Protein AF-A0AB34J9J2-F1 (afdb_monomer)

Sequence (334 aa):
MPPPGVQPPPRVSTPSSPRAASPRARTSCRASSSSPAASPRPRPSSPPAASPRTRPSSASRSSSPPRPSTSPLMRKVRTGNALERSPGSPVRSSESWSAGERRPASRHTSPLTPRHKKSSRQLRAELESVIHNSVKMHERALLAEAIVSGALEEVGGAAASARKAMGDNPRAFARAEYKPVIEALTNMAEQTERAELGVKTTLAEVQNVRQLMAAIIEDLREHHKARETALAMVGENAMLPPDLDLDDANTQACLSIAAEREDVTRAVCTRALKLVRSVRSDLELRRSRMHMAMRTARAKMDRQTQRPGSFGNSEKRDTNPASRKLATTPESIR

Radius of gyration: 40.66 Å; Cα contacts (8 Å, |Δi|>4): 168; chains: 1; bounding box: 102×116×132 Å

Solvent-accessible surface area (backbone atoms only — not comparable to full-atom values): 21314 Å² total; per-residue (Å²): 137,83,86,88,83,82,80,79,80,83,81,83,81,76,84,81,84,80,82,90,79,87,81,91,80,91,78,92,82,91,76,93,74,81,84,79,80,81,76,81,79,80,78,84,78,79,82,82,81,82,77,84,81,84,78,85,80,87,84,90,82,91,83,84,84,84,84,85,87,87,83,89,80,91,80,82,85,81,91,73,94,74,81,88,81,79,97,72,78,74,80,72,80,76,70,86,83,72,83,78,85,77,68,85,76,78,74,72,59,63,68,77,48,74,68,54,50,51,51,47,54,50,52,38,54,52,38,54,55,48,44,56,52,46,49,56,50,32,53,51,29,54,54,42,40,53,53,42,52,54,46,36,52,54,31,48,50,50,22,53,48,36,51,46,58,58,67,77,40,55,76,65,58,70,37,79,66,32,48,62,35,51,54,38,34,52,51,42,22,57,52,27,51,55,48,30,54,53,43,52,54,4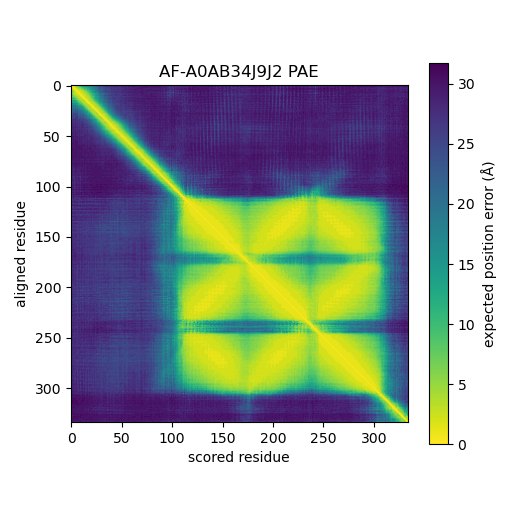5,41,52,54,34,51,49,43,32,52,53,42,52,52,50,45,51,55,46,49,51,57,34,50,55,44,50,53,52,55,53,37,56,75,71,74,43,70,57,60,82,83,67,79,82,53,66,66,60,51,51,50,52,54,52,50,45,55,54,51,51,53,52,38,53,51,49,41,53,52,44,55,50,50,49,52,52,52,51,54,51,48,52,52,44,54,51,52,37,53,52,32,46,53,51,31,50,56,50,52,52,52,61,73,62,50,71,74,80,85,68,76,64,68,87,72,75,82,58,81,78,78,78,77,83,84,87,80,88,82,84,93,131

pLDDT: mean 74.32, std 22.06, range [34.22, 98.5]

Foldseek 3Di:
DDDDDDDDDDDDDDDDDDDDDDDDDDDDDDDDDDDDDDDDDDDDDDDDDDDDDDDDDDDDDDDDDDDDDDDDDDDDDDDDDDDDDDPDDDPPPPDDPPDDDPDPPPLCLDQQDPVNLVLLVVLLVLLVVLLVLLVVLLVLLVVLLVLLVVLLCVLVVLLVVLVVVCVVCVPVCVDPLCVQLNVLSVVSNVVSVVLSVVSVVLSVVSVVLSVVSVVLSVVSVVLSVLSVVSSVCSVVVHGDDSPSDNPPPVSVVSSVVSVVSSVSSVVSSVVSVVSSVVSVVVSVVSVVSSVVSVVSSVVVVVVVVPPPPCPDPPDPPPPPPVVPPPDDDDDDDD

Mean predicted aligned error: 18.52 Å

Organism: Prymnesium parvum (NCBI:txid97485)

Structure (mmCIF, N/CA/C/O backbone):
data_AF-A0AB34J9J2-F1
#
_entry.id   AF-A0AB34J9J2-F1
#
loop_
_atom_site.group_PDB
_atom_site.id
_atom_site.type_symbol
_atom_site.label_atom_id
_atom_site.label_alt_id
_atom_site.label_comp_id
_atom_site.label_asym_id
_atom_site.label_entity_id
_atom_site.label_seq_id
_atom_site.pdbx_PDB_ins_code
_atom_site.Cartn_x
_atom_site.Cartn_y
_atom_site.Cartn_z
_atom_site.occupancy
_atom_site.B_iso_or_equiv
_atom_site.auth_seq_id
_atom_site.auth_comp_id
_atom_site.auth_asym_id
_atom_site.auth_atom_id
_atom_site.pdbx_PDB_model_num
ATOM 1 N N . MET A 1 1 ? 20.524 59.710 8.918 1.00 44.12 1 MET A N 1
ATOM 2 C CA . MET A 1 1 ? 20.463 58.639 7.902 1.00 44.12 1 MET A CA 1
ATOM 3 C C . MET A 1 1 ? 20.529 57.296 8.619 1.00 44.12 1 MET A C 1
ATOM 5 O O . MET A 1 1 ? 21.552 57.040 9.241 1.00 44.12 1 MET A O 1
ATOM 9 N N . PRO A 1 2 ? 19.447 56.502 8.647 1.00 50.88 2 PRO A N 1
ATOM 10 C CA . PRO A 1 2 ? 19.458 55.156 9.221 1.00 50.88 2 PRO A CA 1
ATOM 11 C C . PRO A 1 2 ? 20.016 54.115 8.223 1.00 50.88 2 PRO A C 1
ATOM 13 O O . PRO A 1 2 ? 19.943 54.347 7.013 1.00 50.88 2 PRO A O 1
ATOM 16 N N . PRO A 1 3 ? 20.580 52.989 8.702 1.00 58.28 3 PRO A N 1
ATOM 17 C CA . PRO A 1 3 ? 21.182 51.968 7.846 1.00 58.28 3 PRO A CA 1
ATOM 18 C C . PRO A 1 3 ? 20.126 51.185 7.038 1.00 58.28 3 PRO A C 1
ATOM 20 O O . PRO A 1 3 ? 19.049 50.886 7.562 1.00 58.28 3 PRO A O 1
ATOM 23 N N . PRO A 1 4 ? 20.417 50.824 5.774 1.00 57.22 4 PRO A N 1
ATOM 24 C CA . PRO A 1 4 ? 19.535 50.008 4.948 1.00 57.22 4 PRO A CA 1
ATOM 25 C C . PRO A 1 4 ? 19.663 48.523 5.322 1.00 57.22 4 PRO A C 1
ATOM 27 O O . PRO A 1 4 ? 20.777 48.022 5.454 1.00 57.22 4 PRO A O 1
ATOM 30 N N . GLY A 1 5 ? 18.541 47.799 5.438 1.00 66.38 5 GLY A N 1
ATOM 31 C CA . GLY A 1 5 ? 18.583 46.329 5.368 1.00 66.38 5 GLY A CA 1
ATOM 32 C C . GLY A 1 5 ? 17.742 45.508 6.346 1.00 66.38 5 GLY A C 1
ATOM 33 O O . GLY A 1 5 ? 18.035 44.329 6.505 1.00 66.38 5 GLY A O 1
ATOM 34 N N . VAL A 1 6 ? 16.695 46.050 6.977 1.00 63.94 6 VAL A N 1
ATOM 35 C CA . VAL A 1 6 ? 15.736 45.210 7.723 1.00 63.94 6 VAL A CA 1
ATOM 36 C C . VAL A 1 6 ? 14.463 45.049 6.896 1.00 63.94 6 VAL A C 1
ATOM 38 O O . VAL A 1 6 ? 13.631 45.952 6.828 1.00 63.94 6 VAL A O 1
ATOM 41 N N . GLN A 1 7 ? 14.329 43.901 6.228 1.00 68.44 7 GLN A N 1
ATOM 42 C CA . GLN A 1 7 ? 13.073 43.489 5.598 1.00 68.44 7 GLN A CA 1
ATOM 43 C C . GLN A 1 7 ? 12.025 43.207 6.691 1.00 68.44 7 GLN A C 1
ATOM 45 O O . GLN A 1 7 ? 12.310 42.439 7.612 1.00 68.44 7 GLN A O 1
ATOM 50 N N . PRO A 1 8 ? 10.816 43.793 6.621 1.00 70.75 8 PRO A N 1
ATOM 51 C CA . PRO A 1 8 ? 9.738 43.434 7.533 1.00 70.75 8 PRO A CA 1
ATOM 52 C C . PRO A 1 8 ? 9.211 42.019 7.223 1.00 70.75 8 PRO A C 1
ATOM 54 O O . PRO A 1 8 ? 9.193 41.616 6.057 1.00 70.75 8 PRO A O 1
ATOM 57 N N . PRO A 1 9 ? 8.753 41.261 8.237 1.00 71.25 9 PRO A N 1
ATOM 58 C CA . PRO A 1 9 ? 8.209 39.924 8.027 1.00 71.25 9 PRO A CA 1
ATOM 59 C C . PRO A 1 9 ? 6.913 39.963 7.194 1.00 71.25 9 PRO A C 1
ATOM 61 O O . PRO A 1 9 ? 6.149 40.934 7.276 1.00 71.25 9 PRO A O 1
ATOM 64 N N . PRO A 1 10 ? 6.631 38.908 6.406 1.00 64.00 10 PRO A N 1
ATOM 65 C CA . PRO A 1 10 ? 5.427 38.833 5.590 1.00 64.00 10 PRO A CA 1
ATOM 66 C C . PRO A 1 10 ? 4.171 38.834 6.470 1.00 64.00 10 PRO A C 1
ATOM 68 O O . PRO A 1 10 ? 4.065 38.104 7.457 1.00 64.00 10 PRO A O 1
ATOM 71 N N . ARG A 1 11 ? 3.201 39.673 6.094 1.00 63.09 11 ARG A N 1
ATOM 72 C CA . ARG A 1 11 ? 1.887 39.752 6.737 1.00 63.09 11 ARG A CA 1
ATOM 73 C C . ARG A 1 11 ? 1.144 38.432 6.531 1.00 63.09 11 ARG A C 1
ATOM 75 O O . ARG A 1 11 ? 0.857 38.048 5.402 1.00 63.09 11 ARG A O 1
ATOM 82 N N . VAL A 1 12 ? 0.809 37.768 7.633 1.00 57.62 12 VAL A N 1
ATOM 83 C CA . VAL A 1 12 ? -0.078 36.602 7.656 1.00 57.62 12 VAL A CA 1
ATOM 84 C C . VAL A 1 12 ? -1.490 37.071 7.300 1.00 57.62 12 VAL A C 1
ATOM 86 O O . VAL A 1 12 ? -2.133 37.776 8.076 1.00 57.62 12 VAL A O 1
ATOM 89 N N . SER A 1 13 ? -1.967 36.707 6.112 1.00 54.22 13 SER A N 1
ATOM 90 C CA . SER A 1 13 ? -3.367 36.872 5.725 1.00 54.22 13 SER A CA 1
ATOM 91 C C . SER A 1 13 ? -4.210 35.836 6.467 1.00 54.22 13 SER A C 1
ATOM 93 O O . SER A 1 13 ? -4.091 34.636 6.231 1.00 54.22 13 SER A O 1
ATOM 95 N N . THR A 1 14 ? -5.055 36.291 7.388 1.00 57.53 14 THR A N 1
ATOM 96 C CA . THR A 1 14 ? -6.090 35.460 8.004 1.00 57.53 14 THR A CA 1
ATOM 97 C C . THR A 1 14 ? -7.176 35.130 6.970 1.00 57.53 14 THR A C 1
ATOM 99 O O . THR A 1 14 ? -7.596 36.018 6.223 1.00 57.53 14 THR A O 1
ATOM 102 N N . PRO A 1 15 ? -7.663 33.878 6.892 1.00 60.41 15 PRO A N 1
ATOM 103 C CA . PRO A 1 15 ? -8.760 33.538 5.999 1.00 60.41 15 PRO A CA 1
ATOM 104 C C . PRO A 1 15 ? -10.073 34.135 6.514 1.00 60.41 15 PRO A C 1
ATOM 106 O O . PRO A 1 15 ? -10.541 33.840 7.616 1.00 60.41 15 PRO A O 1
ATOM 109 N N . SER A 1 16 ? -10.675 34.981 5.682 1.00 50.41 16 SER A N 1
ATOM 110 C CA . SER A 1 16 ? -12.028 35.496 5.851 1.00 50.41 16 SER A CA 1
ATOM 111 C C . SER A 1 16 ? -13.038 34.350 5.770 1.00 50.41 16 SER A C 1
ATOM 113 O O . SER A 1 16 ? -13.177 33.699 4.738 1.00 50.41 16 SER A O 1
ATOM 115 N N . SER A 1 17 ? -13.770 34.117 6.858 1.00 48.81 17 SER A N 1
ATOM 116 C CA . SER A 1 17 ? -15.016 33.347 6.825 1.00 48.81 17 SER A CA 1
ATOM 117 C C . SER A 1 17 ? -16.106 34.156 6.125 1.00 48.81 17 SER A C 1
ATOM 119 O O . SER A 1 17 ? -16.279 35.336 6.442 1.00 48.81 17 SER A O 1
ATOM 121 N N . PRO A 1 18 ? -16.927 33.512 5.281 1.00 56.19 18 PRO A N 1
ATOM 122 C CA . PRO A 1 18 ? -18.338 33.846 5.328 1.00 56.19 18 PRO A CA 1
ATOM 123 C C . PRO A 1 18 ? -19.258 32.614 5.315 1.00 56.19 18 PRO A C 1
ATOM 125 O O . PRO A 1 18 ? -19.312 31.837 4.371 1.00 56.19 18 PRO A O 1
ATOM 128 N N . ARG A 1 19 ? -20.086 32.592 6.364 1.00 44.41 19 ARG A N 1
ATOM 129 C CA . ARG A 1 19 ? -21.551 32.680 6.273 1.00 44.41 19 ARG A CA 1
ATOM 130 C C . ARG A 1 19 ? -22.316 31.390 5.961 1.00 44.41 19 ARG A C 1
ATOM 132 O O . ARG A 1 19 ? -22.503 30.969 4.827 1.00 44.41 19 ARG A O 1
ATOM 139 N N . ALA A 1 20 ? -22.879 30.869 7.047 1.00 47.53 20 ALA A N 1
ATOM 140 C CA . ALA A 1 20 ? -23.994 29.946 7.076 1.00 47.53 20 ALA A CA 1
ATOM 141 C C . ALA A 1 20 ? -25.186 30.453 6.245 1.00 47.53 20 ALA A C 1
ATOM 143 O O . ALA A 1 20 ? -25.643 31.584 6.417 1.00 47.53 20 ALA A O 1
ATOM 144 N N . ALA A 1 21 ? -25.738 29.563 5.425 1.00 47.09 21 ALA A N 1
ATOM 145 C CA . ALA A 1 21 ? -27.091 29.665 4.907 1.00 47.09 21 ALA A CA 1
ATOM 146 C C . ALA A 1 21 ? -27.772 28.303 5.085 1.00 47.09 21 ALA A C 1
ATOM 148 O O . ALA A 1 21 ? -27.521 27.356 4.348 1.00 47.09 21 ALA A O 1
ATOM 149 N N . SER A 1 22 ? -28.624 28.207 6.105 1.00 47.19 22 SER A N 1
ATOM 150 C CA . SER A 1 22 ? -29.750 27.273 6.084 1.00 47.19 22 SER A CA 1
ATOM 151 C C . SER A 1 22 ? -30.885 27.919 5.296 1.00 47.19 22 SER A C 1
ATOM 153 O O . SER A 1 22 ? -31.146 29.109 5.480 1.00 47.19 22 SER A O 1
ATOM 155 N N . PRO A 1 23 ? -31.641 27.123 4.532 1.00 58.97 23 PRO A N 1
ATOM 156 C CA . PRO A 1 23 ? -33.079 27.198 4.724 1.00 58.97 23 PRO A CA 1
ATOM 157 C C . PRO A 1 23 ? -33.737 25.825 4.853 1.00 58.97 23 PRO A C 1
ATOM 159 O O . PRO A 1 23 ? -33.465 24.868 4.132 1.00 58.97 23 PRO A O 1
ATOM 162 N N . ARG A 1 24 ? -34.672 25.793 5.801 1.00 46.22 24 ARG A N 1
ATOM 163 C CA . ARG A 1 24 ? -35.748 24.816 5.928 1.00 46.22 24 ARG A CA 1
ATOM 164 C C . ARG A 1 24 ? -36.547 24.729 4.624 1.00 46.22 24 ARG A C 1
ATOM 166 O O . ARG A 1 24 ? -36.992 25.755 4.123 1.00 46.22 24 ARG A O 1
ATOM 173 N N . ALA A 1 25 ? -36.891 23.513 4.216 1.00 47.84 25 ALA A N 1
ATOM 174 C CA . ALA A 1 25 ? -38.117 23.247 3.473 1.00 47.84 25 ALA A CA 1
ATOM 175 C C . ALA A 1 25 ? -38.772 21.973 4.029 1.00 47.84 25 ALA A C 1
ATOM 177 O O . ALA A 1 25 ? -38.210 20.881 3.987 1.00 47.84 25 ALA A O 1
ATOM 178 N N . ARG A 1 26 ? -39.954 22.158 4.625 1.00 48.25 26 ARG A N 1
ATOM 179 C CA . ARG A 1 26 ? -40.930 21.116 4.964 1.00 48.25 26 ARG A CA 1
ATOM 180 C C . ARG A 1 26 ? -41.791 20.867 3.727 1.00 48.25 26 ARG A C 1
ATOM 182 O O . ARG A 1 26 ? -42.346 21.837 3.238 1.00 48.25 26 ARG A O 1
ATOM 189 N N . THR A 1 27 ? -41.993 19.603 3.362 1.00 48.44 27 THR A N 1
ATOM 190 C CA . THR A 1 27 ? -43.191 19.026 2.699 1.00 48.44 27 THR A CA 1
ATOM 191 C C . THR A 1 27 ? -42.927 17.515 2.622 1.00 48.44 27 THR A C 1
ATOM 193 O O . THR A 1 27 ? -41.994 17.101 1.951 1.00 48.44 27 THR A O 1
ATOM 196 N N . SER A 1 28 ? -43.483 16.651 3.477 1.00 44.00 28 SER A N 1
ATOM 197 C CA . SER A 1 28 ? -44.864 16.138 3.471 1.00 44.00 28 SER A CA 1
ATOM 198 C C . SER A 1 28 ? -45.350 15.693 2.091 1.00 44.00 28 SER A C 1
ATOM 200 O O . SER A 1 28 ? -46.122 16.416 1.474 1.00 44.00 28 SER A O 1
ATOM 202 N N . CYS A 1 29 ? -44.987 14.474 1.678 1.00 43.12 29 CYS A N 1
ATOM 203 C CA . CYS A 1 29 ? -45.781 13.670 0.747 1.00 43.12 29 CYS A CA 1
ATOM 204 C C . CYS A 1 29 ? -45.795 12.212 1.220 1.00 43.12 29 CYS A C 1
ATOM 206 O O . CYS A 1 29 ? -44.765 11.562 1.376 1.00 43.12 29 CYS A O 1
ATOM 208 N N . ARG A 1 30 ? -47.011 11.749 1.480 1.00 44.22 30 ARG A N 1
ATOM 209 C CA . ARG A 1 30 ? -47.448 10.421 1.892 1.00 44.22 30 ARG A CA 1
ATOM 210 C C . ARG A 1 30 ? -47.668 9.570 0.636 1.00 44.22 30 ARG A C 1
ATOM 212 O O . ARG A 1 30 ? -48.450 9.973 -0.214 1.00 44.22 30 ARG A O 1
ATOM 219 N N . ALA A 1 31 ? -47.032 8.406 0.557 1.00 42.84 31 ALA A N 1
ATOM 220 C CA . ALA A 1 31 ? -47.424 7.256 -0.268 1.00 42.84 31 ALA A CA 1
ATOM 221 C C . ALA A 1 31 ? -46.746 6.034 0.384 1.00 42.84 31 ALA A C 1
ATOM 223 O O . ALA A 1 31 ? -45.530 6.017 0.509 1.00 42.84 31 ALA A O 1
ATOM 224 N N . SER A 1 32 ? -47.429 5.113 1.067 1.00 47.78 32 SER A N 1
ATOM 225 C CA . SER A 1 32 ? -48.376 4.122 0.538 1.00 47.78 32 SER A CA 1
ATOM 226 C C . SER A 1 32 ? -47.826 3.395 -0.691 1.00 47.78 32 SER A C 1
ATOM 228 O O . SER A 1 32 ? -48.280 3.629 -1.803 1.00 47.78 32 SER A O 1
ATOM 230 N N . SER A 1 33 ? -46.879 2.482 -0.476 1.00 43.72 33 SER A N 1
ATOM 231 C CA . SER A 1 33 ? -46.607 1.383 -1.405 1.00 43.72 33 SER A CA 1
ATOM 232 C C . SER A 1 33 ? -46.376 0.081 -0.634 1.00 43.72 33 SER A C 1
ATOM 234 O O . SER A 1 33 ? -45.363 -0.155 0.018 1.00 43.72 33 SER A O 1
ATOM 236 N N . SER A 1 34 ? -47.444 -0.712 -0.658 1.00 44.03 34 SER A N 1
ATOM 237 C CA . SER A 1 34 ? -47.503 -2.173 -0.681 1.00 44.03 34 SER A CA 1
ATOM 238 C C . SER A 1 34 ? -46.177 -2.939 -0.615 1.00 44.03 34 SER A C 1
ATOM 240 O O . SER A 1 34 ? -45.355 -2.894 -1.531 1.00 44.03 34 SER A O 1
ATOM 242 N N . SER A 1 35 ? -46.071 -3.759 0.427 1.00 46.50 35 SER A N 1
ATOM 243 C CA . SER A 1 35 ? -45.199 -4.925 0.521 1.00 46.50 35 SER A CA 1
ATOM 244 C C . SER A 1 35 ? -45.380 -5.873 -0.675 1.00 46.50 35 SER A C 1
ATOM 246 O O . SER A 1 35 ? -46.503 -6.322 -0.909 1.00 46.50 35 SER A O 1
ATOM 248 N N . PRO A 1 36 ? -44.312 -6.277 -1.379 1.00 55.59 36 PRO A N 1
ATOM 249 C CA . PRO A 1 36 ? -44.320 -7.533 -2.104 1.00 55.59 36 PRO A CA 1
ATOM 250 C C . PRO A 1 36 ? -43.957 -8.670 -1.143 1.00 55.59 36 PRO A C 1
ATOM 252 O O . PRO A 1 36 ? -42.969 -8.618 -0.407 1.00 55.59 36 PRO A O 1
ATOM 255 N N . ALA A 1 37 ? -44.823 -9.679 -1.135 1.00 48.25 37 ALA A N 1
ATOM 256 C CA . ALA A 1 37 ? -44.681 -10.915 -0.392 1.00 48.25 37 ALA A CA 1
ATOM 257 C C . ALA A 1 37 ? -43.316 -11.572 -0.644 1.00 48.25 37 ALA A C 1
ATOM 259 O O . ALA A 1 37 ? -42.838 -11.670 -1.774 1.00 48.25 37 ALA A O 1
ATOM 260 N N . ALA A 1 38 ? -42.706 -12.034 0.444 1.00 45.03 38 ALA A N 1
ATOM 261 C CA . ALA A 1 38 ? -41.499 -12.834 0.429 1.00 45.03 38 ALA A CA 1
ATOM 262 C C . ALA A 1 38 ? -41.744 -14.147 -0.329 1.00 45.03 38 ALA A C 1
ATOM 264 O O . ALA A 1 38 ? -42.478 -15.018 0.138 1.00 45.03 38 ALA A O 1
ATOM 265 N N . SER A 1 39 ? -41.094 -14.305 -1.480 1.00 53.19 39 SER A N 1
ATOM 266 C CA . SER A 1 39 ? -40.953 -15.605 -2.133 1.00 53.19 39 SER A CA 1
ATOM 267 C C . SER A 1 39 ? -40.150 -16.550 -1.224 1.00 53.19 39 SER A C 1
ATOM 269 O O . SER A 1 39 ? -39.082 -16.163 -0.734 1.00 53.19 39 SER A O 1
ATOM 271 N N . PRO A 1 40 ? -40.614 -17.786 -0.976 1.00 66.00 40 PRO A N 1
ATOM 272 C CA . PRO A 1 40 ? -39.879 -18.743 -0.163 1.00 66.00 40 PRO A CA 1
ATOM 273 C C . PRO A 1 40 ? -38.586 -19.174 -0.871 1.00 66.00 40 PRO A C 1
ATOM 275 O O . PRO A 1 40 ? -38.586 -19.564 -2.037 1.00 66.00 40 PRO A O 1
ATOM 278 N N . ARG A 1 41 ? -37.469 -19.111 -0.137 1.00 58.34 41 ARG A N 1
ATOM 279 C CA . ARG A 1 41 ? -36.166 -19.657 -0.544 1.00 58.34 41 ARG A CA 1
ATOM 280 C C . ARG A 1 41 ? -36.299 -21.149 -0.902 1.00 58.34 41 ARG A C 1
ATOM 282 O O . ARG A 1 41 ? -36.820 -21.902 -0.077 1.00 58.34 41 ARG A O 1
ATOM 289 N N . PRO A 1 42 ? -35.755 -21.615 -2.040 1.00 63.81 42 PRO A N 1
ATOM 290 C CA . PRO A 1 42 ? -35.595 -23.042 -2.279 1.00 63.81 42 PRO A CA 1
ATOM 291 C C . PRO A 1 42 ? -34.579 -23.624 -1.284 1.00 63.81 42 PRO A C 1
ATOM 293 O O . PRO A 1 42 ? -33.507 -23.058 -1.049 1.00 63.81 42 PRO A O 1
ATOM 296 N N . ARG A 1 43 ? -34.943 -24.752 -0.665 1.00 62.91 43 ARG A N 1
ATOM 297 C CA . ARG A 1 43 ? -34.048 -25.555 0.177 1.00 62.91 43 ARG A CA 1
ATOM 298 C C . ARG A 1 43 ? -32.857 -26.036 -0.665 1.00 62.91 43 ARG A C 1
ATOM 300 O O . ARG A 1 43 ? -33.090 -26.563 -1.750 1.00 62.91 43 ARG A O 1
ATOM 307 N N . PRO A 1 44 ? -31.608 -25.934 -0.181 1.00 60.22 44 PRO A N 1
ATOM 308 C CA . PRO A 1 44 ? -30.503 -26.645 -0.803 1.00 60.22 44 PRO A CA 1
ATOM 309 C C . PRO A 1 44 ? -30.701 -28.150 -0.587 1.00 60.22 44 PRO A C 1
ATOM 311 O O . PRO A 1 44 ? -30.795 -28.631 0.542 1.00 60.22 44 PRO A O 1
ATOM 314 N N . SER A 1 45 ? -30.806 -28.872 -1.696 1.00 63.09 45 SER A N 1
ATOM 315 C CA . SER A 1 45 ? -30.722 -30.325 -1.776 1.00 63.09 45 SER A CA 1
ATOM 316 C C . SER A 1 45 ? -29.391 -30.813 -1.202 1.00 63.09 45 SER A C 1
ATOM 318 O O . SER A 1 45 ? -28.328 -30.282 -1.522 1.00 63.09 45 SER A O 1
ATOM 320 N N . SER A 1 46 ? -29.477 -31.826 -0.345 1.00 62.16 46 SER A N 1
ATOM 321 C CA . SER A 1 46 ? -28.366 -32.553 0.263 1.00 62.16 46 SER A CA 1
ATOM 322 C C . SER A 1 46 ? -27.334 -33.012 -0.782 1.00 62.16 46 SER A C 1
ATOM 324 O O . SER A 1 46 ? -27.732 -33.423 -1.874 1.00 62.16 46 SER A O 1
ATOM 326 N N . PRO A 1 47 ? -26.023 -33.003 -0.473 1.00 65.25 47 PRO A N 1
ATOM 327 C CA . PRO A 1 47 ? -25.021 -33.568 -1.370 1.00 65.25 47 PRO A CA 1
ATOM 328 C C . PRO A 1 47 ? -25.168 -35.101 -1.457 1.00 65.25 47 PRO A C 1
ATOM 330 O O . PRO A 1 47 ? -25.482 -35.738 -0.446 1.00 65.25 47 PRO A O 1
ATOM 333 N N . PRO A 1 48 ? -24.937 -35.714 -2.633 1.00 60.53 48 PRO A N 1
ATOM 334 C CA . PRO A 1 48 ? -24.966 -37.162 -2.779 1.00 60.53 48 PRO A CA 1
ATOM 335 C C . PRO A 1 48 ? -23.793 -37.823 -2.045 1.00 60.53 48 PRO A C 1
ATOM 337 O O . PRO A 1 48 ? -22.676 -37.304 -1.993 1.00 60.53 48 PRO A O 1
ATOM 340 N N . ALA A 1 49 ? -24.088 -38.993 -1.481 1.00 50.50 49 ALA A N 1
ATOM 341 C CA . ALA A 1 49 ? -23.169 -39.855 -0.759 1.00 50.50 49 ALA A CA 1
ATOM 342 C C . ALA A 1 49 ? -21.928 -40.206 -1.598 1.00 50.50 49 ALA A C 1
ATOM 344 O O . ALA A 1 49 ? -22.027 -40.659 -2.740 1.00 50.50 49 ALA A O 1
ATOM 345 N N . ALA A 1 50 ? -20.752 -40.028 -0.998 1.00 48.22 50 ALA A N 1
ATOM 346 C CA . ALA A 1 50 ? -19.494 -40.509 -1.540 1.00 48.22 50 ALA A CA 1
ATOM 347 C C . ALA A 1 50 ? -19.534 -42.041 -1.653 1.00 48.22 50 ALA A C 1
ATOM 349 O O . ALA A 1 50 ? -19.696 -42.747 -0.658 1.00 48.22 50 ALA A O 1
ATOM 350 N N . SER A 1 51 ? -19.381 -42.549 -2.875 1.00 53.81 51 SER A N 1
ATOM 351 C CA . SER A 1 51 ? -19.187 -43.976 -3.124 1.00 53.81 51 SER A CA 1
ATOM 352 C C . SER A 1 51 ? -17.794 -44.423 -2.650 1.00 53.81 51 SER A C 1
ATOM 354 O O . SER A 1 51 ? -16.823 -43.674 -2.808 1.00 53.81 51 SER A O 1
ATOM 356 N N . PRO A 1 52 ? -17.664 -45.634 -2.080 1.00 52.81 52 PRO A N 1
ATOM 357 C CA . PRO A 1 52 ? -16.415 -46.133 -1.524 1.00 52.81 52 PRO A CA 1
ATOM 358 C C . PRO A 1 52 ? -15.452 -46.527 -2.645 1.00 52.81 52 PRO A C 1
ATOM 360 O O . PRO A 1 52 ? -15.745 -47.376 -3.485 1.00 52.81 52 PRO A O 1
ATOM 363 N N . ARG A 1 53 ? -14.271 -45.909 -2.650 1.00 48.03 53 ARG A N 1
ATOM 364 C CA . ARG A 1 53 ? -13.199 -46.240 -3.586 1.00 48.03 53 ARG A CA 1
ATOM 365 C C . ARG A 1 53 ? -12.550 -47.554 -3.150 1.00 48.03 53 ARG A C 1
ATOM 367 O O . ARG A 1 53 ? -11.885 -47.626 -2.119 1.00 48.03 53 ARG A O 1
ATOM 374 N N . THR A 1 54 ? -12.769 -48.586 -3.953 1.00 46.62 54 THR A N 1
ATOM 375 C CA . THR A 1 54 ? -12.130 -49.899 -3.873 1.00 46.62 54 THR A CA 1
ATOM 376 C C . THR A 1 54 ? -10.609 -49.779 -3.910 1.00 46.62 54 THR A C 1
ATOM 378 O O . THR A 1 54 ? -10.025 -49.147 -4.791 1.00 46.62 54 THR A O 1
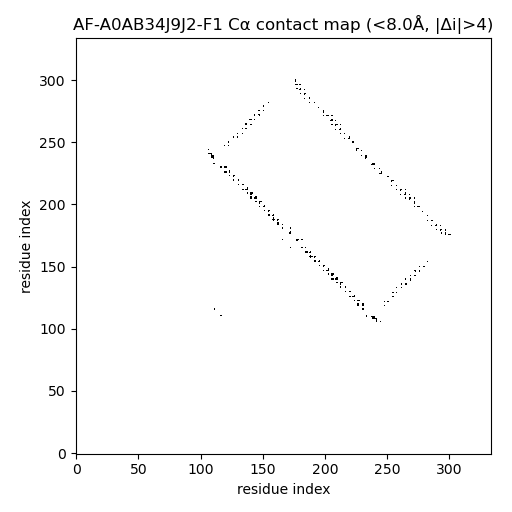ATOM 381 N N . ARG A 1 55 ? -9.981 -50.415 -2.927 1.00 48.81 55 ARG A N 1
ATOM 382 C CA . ARG A 1 55 ? -8.541 -50.583 -2.745 1.00 48.81 55 ARG A CA 1
ATOM 383 C C . ARG A 1 55 ? -8.110 -51.876 -3.450 1.00 48.81 55 ARG A C 1
ATOM 385 O O . ARG A 1 55 ? -8.691 -52.909 -3.129 1.00 48.81 55 ARG A O 1
ATOM 392 N N . PRO A 1 56 ? -7.099 -51.880 -4.333 1.00 54.81 56 PRO A N 1
ATOM 393 C CA . PRO A 1 56 ? -6.402 -53.108 -4.669 1.00 54.81 56 PRO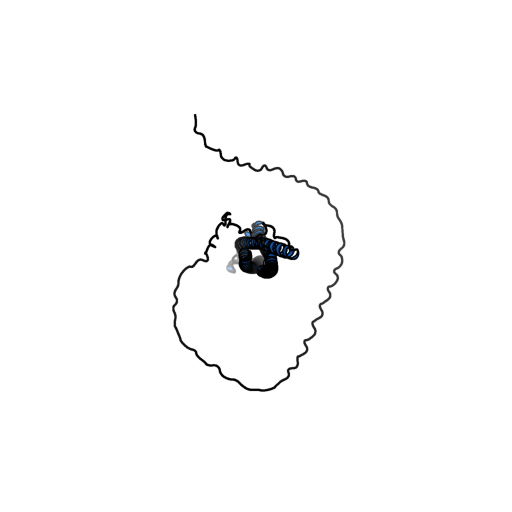 A CA 1
ATOM 394 C C . PRO A 1 56 ? -5.179 -53.280 -3.763 1.00 54.81 56 PRO A C 1
ATOM 396 O O . PRO A 1 56 ? -4.371 -52.369 -3.564 1.00 54.81 56 PRO A O 1
ATOM 399 N N . SER A 1 57 ? -5.098 -54.472 -3.185 1.00 39.78 57 SER A N 1
ATOM 400 C CA . SER A 1 57 ? -3.982 -54.974 -2.398 1.00 39.78 57 SER A CA 1
ATOM 401 C C . SER A 1 57 ? -2.876 -55.535 -3.297 1.00 39.78 57 SER A C 1
ATOM 403 O O . SER A 1 57 ? -3.143 -56.080 -4.362 1.00 39.78 57 SER A O 1
ATOM 405 N N . SER A 1 58 ? -1.657 -55.454 -2.756 1.00 42.31 58 SER A N 1
ATOM 406 C CA . SER A 1 58 ? -0.481 -56.310 -2.976 1.00 42.31 58 SER A CA 1
ATOM 407 C C . SER A 1 58 ? 0.173 -56.377 -4.361 1.00 42.31 58 SER A C 1
ATOM 409 O O . SER A 1 58 ? -0.268 -57.111 -5.236 1.00 42.31 58 SER A O 1
ATOM 411 N N . ALA A 1 59 ? 1.376 -55.800 -4.443 1.00 40.22 59 ALA A N 1
ATOM 412 C CA . ALA A 1 59 ? 2.534 -56.513 -4.976 1.00 40.22 59 ALA A CA 1
ATOM 413 C C . ALA A 1 59 ? 3.821 -56.041 -4.273 1.00 40.22 59 ALA A C 1
ATOM 415 O O . ALA A 1 59 ? 4.158 -54.862 -4.224 1.00 40.22 59 ALA A O 1
ATOM 416 N N . SER A 1 60 ? 4.486 -57.021 -3.682 1.00 40.91 60 SER A N 1
ATOM 417 C CA . SER A 1 60 ? 5.767 -57.052 -2.983 1.00 40.91 60 SER A CA 1
ATOM 418 C C . SER A 1 60 ? 6.986 -56.745 -3.862 1.00 40.91 60 SER A C 1
ATOM 420 O O . SER A 1 60 ? 7.045 -57.245 -4.983 1.00 40.91 60 SER A O 1
ATOM 422 N N . ARG A 1 61 ? 7.981 -56.037 -3.297 1.00 43.41 61 ARG A N 1
ATOM 423 C CA . ARG A 1 61 ? 9.455 -56.140 -3.508 1.00 43.41 61 ARG A CA 1
ATOM 424 C C . ARG A 1 61 ? 10.118 -54.990 -2.724 1.00 43.41 61 ARG A C 1
ATOM 426 O O . ARG A 1 61 ? 9.859 -53.832 -3.008 1.00 43.41 61 ARG A O 1
ATOM 433 N N . SER A 1 62 ? 10.696 -55.217 -1.543 1.00 42.88 62 SER A N 1
ATOM 434 C CA . SER A 1 62 ? 12.049 -55.741 -1.271 1.00 42.88 62 SER A CA 1
ATOM 435 C C . SER A 1 62 ? 13.182 -54.915 -1.903 1.00 42.88 62 SER A C 1
ATOM 437 O O . SER A 1 62 ? 13.542 -55.181 -3.044 1.00 42.88 62 SER A O 1
ATOM 439 N N . SER A 1 63 ? 13.753 -53.970 -1.142 1.00 40.78 63 SER A N 1
ATOM 440 C CA . SER A 1 63 ? 15.209 -53.743 -0.999 1.00 40.78 63 SER A CA 1
ATOM 441 C C . SER A 1 63 ? 15.488 -52.392 -0.320 1.00 40.78 63 SER A C 1
ATOM 443 O O . SER A 1 63 ? 15.390 -51.340 -0.949 1.00 40.78 63 SER A O 1
ATOM 445 N N . SER A 1 64 ? 15.860 -52.431 0.959 1.00 46.62 64 SER A N 1
ATOM 446 C CA . SER A 1 64 ? 16.501 -51.317 1.672 1.00 46.62 64 SER A CA 1
ATOM 447 C C . SER A 1 64 ? 18.020 -51.384 1.488 1.00 46.62 64 SER A C 1
ATOM 449 O O . SER A 1 64 ? 18.569 -52.487 1.460 1.00 46.62 64 SER A O 1
ATOM 451 N N . PRO A 1 65 ? 18.711 -50.234 1.494 1.00 59.06 65 PRO A N 1
ATOM 452 C CA . PRO A 1 65 ? 19.979 -50.125 2.218 1.00 59.06 65 PRO A CA 1
ATOM 453 C C . PRO A 1 65 ? 20.013 -48.896 3.163 1.00 59.06 65 PRO A C 1
ATOM 455 O O . PRO A 1 65 ? 19.087 -48.081 3.156 1.00 59.06 65 PRO A O 1
ATOM 458 N N . PRO A 1 66 ? 21.007 -48.810 4.069 1.00 59.38 66 PRO A N 1
ATOM 459 C CA . PRO A 1 66 ? 20.791 -48.373 5.448 1.00 59.38 66 PRO A CA 1
ATOM 460 C C . PRO A 1 66 ? 21.121 -46.900 5.731 1.00 59.38 66 PRO A C 1
ATOM 462 O O . PRO A 1 66 ? 21.910 -46.255 5.046 1.00 59.38 66 PRO A O 1
ATOM 465 N N . ARG A 1 67 ? 20.543 -46.397 6.830 1.00 50.94 67 ARG A N 1
ATOM 466 C CA . ARG A 1 67 ? 20.931 -45.151 7.509 1.00 50.94 67 ARG A CA 1
ATOM 467 C C . ARG A 1 67 ? 22.243 -45.344 8.280 1.00 50.94 67 ARG A C 1
ATOM 469 O O . ARG A 1 67 ? 22.341 -46.336 9.002 1.00 50.94 67 ARG A O 1
ATOM 476 N N . PRO A 1 68 ? 23.152 -44.359 8.296 1.00 53.84 68 PRO A N 1
ATOM 477 C CA . PRO A 1 68 ? 24.099 -44.216 9.385 1.00 53.84 68 PRO A CA 1
ATOM 478 C C . PRO A 1 68 ? 23.535 -43.306 10.483 1.00 53.84 68 PRO A C 1
ATOM 480 O O . PRO A 1 68 ? 23.087 -42.180 10.258 1.00 53.84 68 PRO A O 1
ATOM 483 N N . SER A 1 69 ? 23.547 -43.859 11.690 1.00 43.00 69 SER A N 1
ATOM 484 C CA . SER A 1 69 ? 23.343 -43.215 12.977 1.00 43.00 69 SER A CA 1
ATOM 485 C C . SER A 1 69 ? 24.574 -42.410 13.388 1.00 43.00 69 SER A C 1
ATOM 487 O O . SER A 1 69 ? 25.651 -42.990 13.464 1.00 43.00 69 SER A O 1
ATOM 489 N N . THR A 1 70 ? 24.404 -41.152 13.790 1.00 39.16 70 THR A N 1
ATOM 490 C CA . THR A 1 70 ? 25.297 -40.501 14.766 1.00 39.16 70 THR A CA 1
ATOM 491 C C . THR A 1 70 ? 24.573 -39.345 15.459 1.00 39.16 70 THR A C 1
ATOM 493 O O . THR A 1 70 ? 24.393 -38.275 14.890 1.00 39.16 70 THR A O 1
ATOM 496 N N . SER A 1 71 ? 24.198 -39.585 16.708 1.00 44.03 71 SER A N 1
ATOM 497 C CA . SER A 1 71 ? 24.149 -38.635 17.829 1.00 44.03 71 SER A CA 1
ATOM 498 C C . SER A 1 71 ? 24.638 -39.462 19.029 1.00 44.03 71 SER A C 1
ATOM 500 O O . SER A 1 71 ? 24.322 -40.655 19.032 1.00 44.03 71 SER A O 1
ATOM 502 N N . PRO A 1 72 ? 25.367 -38.934 20.036 1.00 53.19 72 PRO A N 1
ATOM 503 C CA . PRO A 1 72 ? 25.115 -37.623 20.644 1.00 53.19 72 PRO A CA 1
ATOM 504 C C . PRO A 1 72 ? 26.380 -36.864 21.110 1.00 53.19 72 PRO A C 1
ATOM 506 O O . PRO A 1 72 ? 27.395 -37.462 21.449 1.00 53.19 72 PRO A O 1
ATOM 509 N N . LEU A 1 73 ? 26.301 -35.539 21.274 1.00 45.91 73 LEU A N 1
ATOM 510 C CA . LEU A 1 73 ? 27.149 -34.888 22.275 1.00 45.91 73 LEU A CA 1
ATOM 511 C C . LEU A 1 73 ? 26.407 -33.760 22.986 1.00 45.91 73 LEU A C 1
ATOM 513 O O . LEU A 1 73 ? 26.017 -32.746 22.414 1.00 45.91 73 LEU A O 1
ATOM 517 N N . MET A 1 74 ? 26.236 -34.003 24.278 1.00 44.12 74 MET A N 1
ATOM 518 C CA . MET A 1 74 ? 25.873 -33.060 25.318 1.00 44.12 74 MET A CA 1
ATOM 519 C C . MET A 1 74 ? 26.750 -31.804 25.245 1.00 44.12 74 MET A C 1
ATOM 521 O O . MET A 1 74 ? 27.973 -31.901 25.350 1.00 44.12 74 MET A O 1
ATOM 525 N N . ARG A 1 75 ? 26.144 -30.611 25.234 1.00 45.31 75 ARG A N 1
ATOM 526 C CA . ARG A 1 75 ? 26.762 -29.485 25.938 1.00 45.31 75 ARG A CA 1
ATOM 527 C C . ARG A 1 75 ? 25.730 -28.595 26.617 1.00 45.31 75 ARG A C 1
ATOM 529 O O . ARG A 1 75 ? 24.744 -28.144 26.049 1.00 45.31 75 ARG A O 1
ATOM 536 N N . LYS A 1 76 ? 26.013 -28.445 27.900 1.00 49.69 76 LYS A N 1
ATOM 537 C CA . LYS A 1 76 ? 25.280 -27.835 28.996 1.00 49.69 76 LYS A CA 1
ATOM 538 C C . LYS A 1 76 ? 25.339 -26.306 28.877 1.00 49.69 76 LYS A C 1
ATOM 540 O O . LYS A 1 76 ? 26.411 -25.761 28.653 1.00 49.69 76 LYS A O 1
ATOM 545 N N . VAL A 1 77 ? 24.180 -25.675 29.064 1.00 42.50 77 VAL A N 1
ATOM 546 C CA . VAL A 1 77 ? 23.930 -24.419 29.797 1.00 42.50 77 VAL A CA 1
ATOM 547 C C . VAL A 1 77 ? 24.955 -23.286 29.636 1.00 42.50 77 VAL A C 1
ATOM 549 O O . VAL A 1 77 ? 26.033 -23.323 30.225 1.00 42.50 77 VAL A O 1
ATOM 552 N N . ARG A 1 78 ? 24.509 -22.169 29.045 1.00 40.78 78 ARG A N 1
ATOM 553 C CA . ARG A 1 78 ? 24.757 -20.849 29.644 1.00 40.78 78 ARG A CA 1
ATOM 554 C C . ARG A 1 78 ? 23.623 -19.877 29.317 1.00 40.78 78 ARG A C 1
ATOM 556 O O . ARG A 1 78 ? 23.523 -19.346 28.219 1.00 40.78 78 ARG A O 1
ATOM 563 N N . THR A 1 79 ? 22.767 -19.667 30.310 1.00 46.91 79 THR A N 1
ATOM 564 C CA . THR A 1 79 ? 21.955 -18.463 30.479 1.00 46.91 79 THR A CA 1
ATOM 565 C C . THR A 1 79 ? 22.881 -17.256 30.609 1.00 46.91 79 THR A C 1
ATOM 567 O O . THR A 1 79 ? 23.755 -17.235 31.477 1.00 46.91 79 THR A O 1
ATOM 570 N N . GLY A 1 80 ? 22.681 -16.261 29.752 1.00 37.06 80 GLY A N 1
ATOM 571 C CA . GLY A 1 80 ? 23.344 -14.967 29.819 1.00 37.06 80 GLY A CA 1
ATOM 572 C C . GLY A 1 80 ? 22.421 -13.905 29.245 1.00 37.06 80 GLY A C 1
ATOM 573 O O . GLY A 1 80 ? 22.282 -13.796 28.032 1.00 37.06 80 GLY A O 1
ATOM 574 N N . ASN A 1 81 ? 21.775 -13.163 30.143 1.00 44.59 81 ASN A N 1
ATOM 575 C CA . ASN A 1 81 ? 21.123 -11.891 29.864 1.00 44.59 81 ASN A CA 1
ATOM 576 C C . ASN A 1 81 ? 22.091 -10.938 29.147 1.00 44.59 81 ASN A C 1
ATOM 578 O O . ASN A 1 81 ? 23.166 -10.649 29.667 1.00 44.59 81 ASN A O 1
ATOM 582 N N . ALA A 1 82 ? 21.659 -10.396 28.014 1.00 41.47 82 ALA A N 1
ATOM 583 C CA . ALA A 1 82 ? 22.082 -9.103 27.480 1.00 41.47 82 ALA A CA 1
ATOM 584 C C . ALA A 1 82 ? 20.888 -8.594 26.655 1.00 41.47 82 ALA A C 1
ATOM 586 O O . ALA A 1 82 ? 20.548 -9.166 25.626 1.00 41.47 82 ALA A O 1
ATOM 587 N N . LEU A 1 83 ? 20.016 -7.787 27.254 1.00 40.88 83 LEU A N 1
ATOM 588 C CA . LEU A 1 83 ? 20.110 -6.328 27.233 1.00 40.88 83 LEU A CA 1
ATOM 589 C C . LEU A 1 83 ? 20.069 -5.786 25.791 1.00 40.88 83 LEU A C 1
ATOM 591 O O . LEU A 1 83 ? 21.035 -5.878 25.043 1.00 40.88 83 LEU A O 1
ATOM 595 N N . GLU A 1 84 ? 18.889 -5.270 25.452 1.00 47.38 84 GLU A N 1
ATOM 596 C CA . GLU A 1 84 ? 18.610 -4.192 24.501 1.00 47.38 84 GLU A CA 1
ATOM 597 C C . GLU A 1 84 ? 19.423 -4.125 23.199 1.00 47.38 84 GLU A C 1
ATOM 599 O O . GLU A 1 84 ? 20.538 -3.608 23.143 1.00 47.38 84 GLU A O 1
ATOM 604 N N . ARG A 1 85 ? 18.773 -4.490 22.087 1.00 35.59 85 ARG A N 1
ATOM 605 C CA . ARG A 1 85 ? 19.025 -3.839 20.797 1.00 35.59 85 ARG A CA 1
ATOM 606 C C . ARG A 1 85 ? 17.702 -3.431 20.161 1.00 35.59 85 ARG A C 1
ATOM 608 O O . ARG A 1 85 ? 16.939 -4.265 19.681 1.00 35.59 85 ARG A O 1
ATOM 615 N N . SER A 1 86 ? 17.454 -2.128 20.208 1.00 41.78 86 SER A N 1
ATOM 616 C CA . SER A 1 86 ? 16.377 -1.410 19.535 1.00 41.78 86 SER A CA 1
ATOM 617 C C . SER A 1 86 ? 16.252 -1.779 18.050 1.00 41.78 86 SER A C 1
ATOM 619 O O . SER A 1 86 ? 17.266 -1.810 17.348 1.00 41.78 86 SER A O 1
ATOM 621 N N . PRO A 1 87 ? 15.029 -1.949 17.515 1.00 47.56 87 PRO A N 1
ATOM 622 C CA . PRO A 1 87 ? 14.783 -1.916 16.082 1.00 47.56 87 PRO A CA 1
ATOM 623 C C . PRO A 1 87 ? 14.731 -0.444 15.656 1.00 47.56 87 PRO A C 1
ATOM 625 O O . PRO A 1 87 ? 13.674 0.174 15.602 1.00 47.56 87 PRO A O 1
ATOM 628 N N . GLY A 1 88 ? 15.902 0.144 15.435 1.00 42.69 88 GLY A N 1
ATOM 629 C CA . GLY A 1 88 ? 16.043 1.565 15.133 1.00 42.69 88 GLY A CA 1
ATOM 630 C C . GLY A 1 88 ? 17.266 1.828 14.275 1.00 42.69 88 GLY A C 1
ATOM 631 O O . GLY A 1 88 ? 18.126 2.612 14.655 1.00 42.69 88 GLY A O 1
ATOM 632 N N . SER A 1 89 ? 17.373 1.148 13.134 1.00 34.22 89 SER A N 1
ATOM 633 C CA . SER A 1 89 ? 18.235 1.625 12.056 1.00 34.22 89 SER A CA 1
ATOM 634 C C . SER A 1 89 ? 17.410 2.595 11.214 1.00 34.22 89 SER A C 1
ATOM 636 O O . SER A 1 89 ? 16.504 2.141 10.511 1.00 34.22 89 SER A O 1
ATOM 638 N N . PRO A 1 90 ? 17.666 3.915 11.273 1.00 42.84 90 PRO A N 1
ATOM 639 C CA . PRO A 1 90 ? 17.156 4.797 10.244 1.00 42.84 90 PRO A CA 1
ATOM 640 C C . PRO A 1 90 ? 17.775 4.334 8.926 1.00 42.84 90 PRO A C 1
ATOM 642 O O . PRO A 1 90 ? 18.991 4.153 8.824 1.00 42.84 90 PRO A O 1
ATOM 645 N N . VAL A 1 91 ? 16.917 4.099 7.935 1.00 43.78 91 VAL A N 1
ATOM 646 C CA . VAL A 1 91 ? 17.322 4.033 6.534 1.00 43.78 91 VAL A CA 1
ATOM 647 C C . VAL A 1 91 ? 18.151 5.285 6.290 1.00 43.78 91 VAL A C 1
ATOM 649 O O . VAL A 1 91 ? 17.648 6.404 6.358 1.00 43.78 91 VAL A O 1
ATOM 652 N N . ARG A 1 92 ? 19.455 5.071 6.133 1.00 37.72 92 ARG A N 1
ATOM 653 C CA . ARG A 1 92 ? 20.437 6.084 5.787 1.00 37.72 92 ARG A CA 1
ATOM 654 C C . ARG A 1 92 ? 19.906 6.752 4.527 1.00 37.72 92 ARG A C 1
ATOM 656 O O . ARG A 1 92 ? 19.781 6.078 3.509 1.00 37.72 92 ARG A O 1
ATOM 663 N N . SER A 1 93 ? 19.521 8.022 4.646 1.00 41.12 93 SER A N 1
ATOM 664 C CA . SER A 1 93 ? 19.098 8.860 3.532 1.00 41.12 93 SER A CA 1
ATOM 665 C C . SER A 1 93 ? 20.141 8.740 2.432 1.00 41.12 93 SER A C 1
ATOM 667 O O . SER A 1 93 ? 21.250 9.261 2.548 1.00 41.12 93 SER A O 1
ATOM 669 N N . SER A 1 94 ? 19.787 7.967 1.413 1.00 41.66 94 SER A N 1
ATOM 670 C CA . SER A 1 94 ? 20.460 7.928 0.133 1.00 41.66 94 SER A CA 1
ATOM 671 C C . SER A 1 94 ? 20.392 9.338 -0.425 1.00 41.66 94 SER A C 1
ATOM 673 O O . SER A 1 94 ? 19.303 9.837 -0.706 1.00 41.66 94 SER A O 1
ATOM 675 N N . GLU A 1 95 ? 21.555 9.977 -0.428 1.00 37.91 95 GLU A N 1
ATOM 676 C CA . GLU A 1 95 ? 22.025 10.943 -1.410 1.00 37.91 95 GLU A CA 1
ATOM 677 C C . GLU A 1 95 ? 20.917 11.677 -2.170 1.00 37.91 95 GLU A C 1
ATOM 679 O O . GLU A 1 95 ? 20.239 11.148 -3.048 1.00 37.91 95 GLU A O 1
ATOM 684 N N . SER A 1 96 ? 20.794 12.961 -1.857 1.00 40.94 96 SER A N 1
ATOM 685 C CA . SER A 1 96 ? 20.295 13.949 -2.795 1.00 40.94 96 SER A CA 1
ATOM 686 C C . SER A 1 96 ? 21.166 13.913 -4.054 1.00 40.94 96 SER A C 1
ATOM 688 O O . SER A 1 96 ? 22.217 14.551 -4.104 1.00 40.94 96 SER A O 1
ATOM 690 N N . TRP A 1 97 ? 20.736 13.182 -5.079 1.00 43.16 97 TRP A N 1
ATOM 691 C CA . TRP A 1 97 ? 21.244 13.368 -6.434 1.00 43.16 97 TRP A CA 1
ATOM 692 C C . TRP A 1 97 ? 20.556 14.606 -7.012 1.00 43.16 97 TRP A C 1
ATOM 694 O O . TRP A 1 97 ? 19.628 14.542 -7.813 1.00 43.16 97 TRP A O 1
ATOM 704 N N . SER A 1 98 ? 20.997 15.765 -6.525 1.00 40.97 98 SER A N 1
ATOM 705 C CA . SER A 1 98 ? 20.785 17.036 -7.197 1.00 40.97 98 SER A CA 1
ATOM 706 C C . SER A 1 98 ? 21.724 17.067 -8.398 1.00 40.97 98 SER A C 1
ATOM 708 O O . SER A 1 98 ? 22.937 17.101 -8.234 1.00 40.97 98 SER A O 1
ATOM 710 N N . ALA A 1 99 ? 21.128 16.995 -9.585 1.00 45.84 99 ALA A N 1
ATOM 711 C CA . ALA A 1 99 ? 21.571 17.596 -10.839 1.00 45.84 99 ALA A CA 1
ATOM 712 C C . ALA A 1 99 ? 23.051 18.030 -10.936 1.00 45.84 99 ALA A C 1
ATOM 714 O O . ALA A 1 99 ? 23.440 19.024 -10.326 1.00 45.84 99 ALA A O 1
ATOM 715 N N . GLY A 1 100 ? 23.814 17.429 -11.861 1.00 39.75 100 GLY A N 1
ATOM 716 C CA . GLY A 1 100 ? 24.771 18.254 -12.609 1.00 39.75 100 GLY A CA 1
ATOM 717 C C . GLY A 1 100 ? 26.123 17.699 -13.034 1.00 39.75 100 GLY A C 1
ATOM 718 O O . GLY A 1 100 ? 26.880 18.488 -13.584 1.00 39.75 100 GLY A O 1
ATOM 719 N N . GLU A 1 101 ? 26.448 16.413 -12.908 1.00 35.16 101 GLU A N 1
ATOM 720 C CA . GLU A 1 101 ? 27.622 15.874 -13.621 1.00 35.16 101 GLU A CA 1
ATOM 721 C C . GLU A 1 101 ? 27.206 15.288 -14.969 1.00 35.16 101 GLU A C 1
ATOM 723 O O . GLU A 1 101 ? 27.049 14.084 -15.166 1.00 35.16 101 GLU A O 1
ATOM 728 N N . ARG A 1 102 ? 27.005 16.203 -15.927 1.00 40.38 102 ARG A N 1
ATOM 729 C CA . ARG A 1 102 ? 26.951 15.880 -17.354 1.00 40.38 102 ARG A CA 1
ATOM 730 C C . ARG A 1 102 ? 28.301 15.284 -17.748 1.00 40.38 102 ARG A C 1
ATOM 732 O O . ARG A 1 102 ? 29.240 16.016 -18.059 1.00 40.38 102 ARG A O 1
ATOM 739 N N . ARG A 1 103 ? 28.396 13.953 -17.757 1.00 40.44 103 ARG A N 1
ATOM 740 C CA . ARG A 1 103 ? 29.425 13.260 -18.539 1.00 40.44 103 ARG A CA 1
ATOM 741 C C . ARG A 1 103 ? 29.365 13.787 -19.980 1.00 40.44 103 ARG A C 1
ATOM 743 O O . ARG A 1 103 ? 28.262 14.023 -20.479 1.00 40.44 103 ARG A O 1
ATOM 750 N N . PRO A 1 104 ? 30.508 14.008 -20.654 1.00 37.09 104 PRO A N 1
ATOM 751 C CA . PRO A 1 104 ? 30.495 14.396 -22.054 1.00 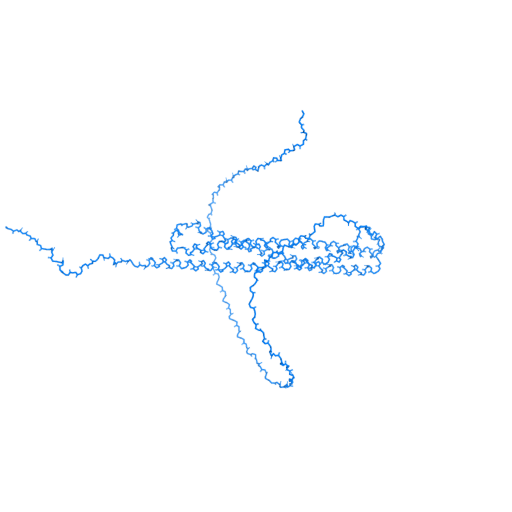37.09 104 PRO A CA 1
ATOM 752 C C . PRO A 1 104 ? 29.803 13.283 -22.840 1.00 37.09 104 PRO A C 1
ATOM 754 O O . PRO A 1 104 ? 30.334 12.180 -22.953 1.00 37.09 104 PRO A O 1
ATOM 757 N N . ALA A 1 105 ? 28.598 13.571 -23.333 1.00 43.16 105 ALA A N 1
ATOM 758 C CA . ALA A 1 105 ? 27.869 12.697 -24.234 1.00 43.16 105 ALA A CA 1
ATOM 759 C C . ALA A 1 105 ? 28.769 12.440 -25.443 1.00 43.16 105 ALA A C 1
ATOM 761 O O . ALA A 1 105 ? 29.014 13.343 -26.252 1.00 43.16 105 ALA A O 1
ATOM 762 N N . SER A 1 106 ? 29.311 11.228 -25.553 1.00 48.72 106 SER A N 1
ATOM 763 C CA . SER A 1 106 ? 29.940 10.781 -26.783 1.00 48.72 106 SER A CA 1
ATOM 764 C C . SER A 1 106 ? 28.820 10.647 -27.806 1.00 48.72 106 SER A C 1
ATOM 766 O O . SER A 1 106 ? 28.124 9.640 -27.877 1.00 48.72 106 SER A O 1
ATOM 768 N N . ARG A 1 107 ? 28.594 11.730 -28.558 1.00 46.06 107 ARG A N 1
ATOM 769 C CA . ARG A 1 107 ? 27.615 11.815 -29.643 1.00 46.06 107 ARG A CA 1
ATOM 770 C C . ARG A 1 107 ? 28.003 10.820 -30.729 1.00 46.06 107 ARG A C 1
ATOM 772 O O . ARG A 1 107 ? 28.700 11.156 -31.684 1.00 46.06 107 ARG A O 1
ATOM 779 N N . HIS A 1 108 ? 27.590 9.573 -30.565 1.00 48.12 108 HIS A N 1
ATOM 780 C CA . HIS A 1 108 ? 27.742 8.548 -31.579 1.00 48.12 108 HIS A CA 1
ATOM 781 C C . HIS A 1 108 ? 26.633 8.748 -32.612 1.00 48.12 108 HIS A C 1
ATOM 783 O O . HIS A 1 108 ? 25.569 8.153 -32.535 1.00 48.12 108 HIS A O 1
ATOM 789 N N . THR A 1 109 ? 26.900 9.601 -33.601 1.00 52.75 109 THR A N 1
ATOM 790 C CA . THR A 1 109 ? 26.071 9.749 -34.811 1.00 52.75 109 THR A CA 1
ATOM 791 C C . THR A 1 109 ? 26.239 8.573 -35.782 1.00 52.75 109 THR A C 1
ATOM 793 O O . THR A 1 109 ? 25.643 8.552 -36.857 1.00 52.75 109 THR A O 1
ATOM 796 N N . SER A 1 110 ? 27.057 7.581 -35.427 1.00 55.62 110 SER A N 1
ATOM 797 C CA . SER A 1 110 ? 27.324 6.418 -36.261 1.00 55.62 110 SER A CA 1
ATOM 798 C C . SER A 1 110 ? 26.130 5.456 -36.279 1.00 55.62 110 SER A C 1
ATOM 800 O O . SER A 1 110 ? 25.533 5.196 -35.232 1.00 55.62 110 SER A O 1
ATOM 802 N N . PRO A 1 111 ? 25.803 4.859 -37.440 1.00 63.62 111 PRO A N 1
ATOM 803 C CA . PRO A 1 111 ? 24.776 3.828 -37.521 1.00 63.62 111 PRO A CA 1
ATOM 804 C C . PRO A 1 111 ? 25.088 2.674 -36.557 1.00 63.62 111 PRO A C 1
ATOM 806 O O . PRO A 1 111 ? 26.240 2.249 -36.426 1.00 63.62 111 PRO A O 1
ATOM 809 N N . LEU A 1 112 ? 24.052 2.147 -35.893 1.00 70.50 112 LEU A N 1
ATOM 810 C CA . LEU A 1 112 ? 24.186 1.032 -34.951 1.00 70.50 112 LEU A CA 1
ATOM 811 C C . LEU A 1 112 ? 24.909 -0.137 -35.619 1.00 70.50 112 LEU A C 1
ATOM 813 O O . LEU A 1 112 ? 24.435 -0.698 -36.612 1.00 70.50 112 LEU A O 1
ATOM 817 N N . THR A 1 113 ? 26.043 -0.548 -35.052 1.00 77.56 113 THR A N 1
ATOM 818 C CA . THR A 1 113 ? 26.751 -1.726 -35.561 1.00 77.56 113 THR A CA 1
ATOM 819 C C . THR A 1 113 ? 25.898 -2.984 -35.334 1.00 77.56 113 THR A C 1
ATOM 821 O O . THR A 1 113 ? 25.081 -3.010 -34.408 1.00 77.56 113 THR A O 1
ATOM 824 N N . PRO A 1 114 ? 26.064 -4.065 -36.120 1.00 81.50 114 PRO A N 1
ATOM 825 C CA . PRO A 1 114 ? 25.272 -5.291 -35.957 1.00 81.50 114 PRO A CA 1
ATOM 826 C C . PRO A 1 114 ? 25.257 -5.847 -34.523 1.00 81.50 114 PRO A C 1
ATOM 828 O O . PRO A 1 114 ? 24.236 -6.360 -34.062 1.00 81.50 114 PRO A O 1
ATOM 831 N N . ARG A 1 115 ? 26.365 -5.685 -33.786 1.00 82.50 115 ARG A N 1
ATOM 832 C CA . ARG A 1 115 ? 26.472 -6.067 -32.372 1.00 82.50 115 ARG A CA 1
ATOM 833 C C . ARG A 1 115 ? 25.560 -5.222 -31.476 1.00 82.50 115 ARG A C 1
ATOM 835 O O . ARG A 1 115 ? 24.832 -5.798 -30.673 1.00 82.50 115 ARG A O 1
ATOM 842 N N . HIS A 1 116 ? 25.544 -3.901 -31.661 1.00 81.88 116 HIS A N 1
ATOM 843 C CA . HIS A 1 116 ? 24.666 -2.994 -30.911 1.00 81.88 116 HIS A CA 1
ATOM 844 C C . HIS A 1 116 ? 23.188 -3.180 -31.281 1.00 81.88 116 HIS A C 1
ATOM 846 O O . HIS A 1 116 ? 22.316 -3.096 -30.424 1.00 81.88 116 HIS A O 1
ATOM 852 N N . LYS A 1 117 ? 22.874 -3.525 -32.540 1.00 85.31 117 LYS A N 1
ATOM 853 C CA . LYS A 1 117 ? 21.501 -3.899 -32.933 1.00 85.31 117 LYS A CA 1
ATOM 854 C C . LYS A 1 117 ? 21.015 -5.123 -32.152 1.00 85.31 117 LYS A C 1
ATOM 856 O O . LYS A 1 117 ? 19.873 -5.156 -31.698 1.00 85.31 117 LYS A O 1
ATOM 861 N N . LYS A 1 118 ? 21.876 -6.135 -31.993 1.00 89.56 118 LYS A N 1
ATOM 862 C CA . LYS A 1 118 ? 21.550 -7.348 -31.233 1.00 89.56 118 LYS A CA 1
ATOM 863 C C . LYS A 1 118 ? 21.370 -7.048 -29.740 1.00 89.56 118 LYS A C 1
ATOM 865 O O . LYS A 1 118 ? 20.360 -7.479 -29.188 1.00 89.56 118 LYS A O 1
ATOM 870 N N . SER A 1 119 ? 22.284 -6.296 -29.115 1.00 88.94 119 SER A N 1
ATOM 871 C CA . SER A 1 119 ? 22.147 -5.911 -27.698 1.00 88.94 119 SER A CA 1
ATOM 872 C C . SER A 1 119 ? 20.896 -5.065 -27.466 1.00 88.94 119 SER A C 1
ATOM 874 O O . SER A 1 119 ? 20.122 -5.357 -26.563 1.00 88.94 119 SER A O 1
ATOM 876 N N . SER A 1 120 ? 20.614 -4.097 -28.341 1.00 89.94 120 SER A N 1
ATOM 877 C CA . SER A 1 120 ? 19.421 -3.255 -28.249 1.00 89.94 120 SER A CA 1
ATOM 878 C C . SER A 1 120 ? 18.117 -4.052 -28.359 1.00 89.94 120 SER A C 1
ATOM 880 O O . SER A 1 120 ? 17.184 -3.768 -27.610 1.00 89.94 120 SER A O 1
ATOM 882 N N . ARG A 1 121 ? 18.040 -5.070 -29.231 1.00 92.75 121 ARG A N 1
ATOM 883 C CA . ARG A 1 121 ? 16.873 -5.971 -29.301 1.00 92.75 121 ARG A CA 1
ATOM 884 C C . ARG A 1 121 ? 16.692 -6.784 -28.023 1.00 92.75 121 ARG A C 1
ATOM 886 O O . ARG A 1 121 ? 15.559 -6.931 -27.574 1.00 92.75 121 ARG A O 1
ATOM 893 N N . GLN A 1 122 ? 17.786 -7.299 -27.464 1.00 95.06 122 GLN A N 1
ATOM 894 C CA . GLN A 1 122 ? 17.758 -8.050 -26.212 1.00 95.06 122 GLN A CA 1
ATOM 895 C C . GLN A 1 122 ? 17.290 -7.161 -25.052 1.00 95.06 122 GLN A C 1
ATOM 897 O O . GLN A 1 122 ? 16.315 -7.497 -24.389 1.00 95.06 122 GLN A O 1
ATOM 902 N N . LEU A 1 123 ? 17.912 -5.993 -24.874 1.00 93.88 123 LEU A N 1
ATOM 903 C CA . LEU A 1 123 ? 17.550 -5.028 -23.834 1.00 93.88 123 LEU A CA 1
ATOM 904 C C . LEU A 1 123 ? 16.099 -4.559 -23.958 1.00 93.88 123 LEU A C 1
ATOM 906 O O . LEU A 1 123 ? 15.424 -4.399 -22.951 1.00 93.88 123 LEU A O 1
ATOM 910 N N . ARG A 1 124 ? 15.586 -4.375 -25.182 1.00 95.19 124 ARG A N 1
ATOM 911 C CA . ARG A 1 124 ? 14.171 -4.042 -25.404 1.00 95.19 124 ARG A CA 1
ATOM 912 C C . ARG A 1 124 ? 13.237 -5.138 -24.882 1.00 95.19 124 ARG A C 1
ATOM 914 O O . ARG A 1 124 ? 12.266 -4.820 -24.210 1.00 95.19 124 ARG A O 1
ATOM 921 N N . ALA A 1 125 ? 13.536 -6.406 -25.168 1.00 96.88 125 ALA A N 1
ATOM 922 C CA . ALA A 1 125 ? 12.743 -7.532 -24.670 1.00 96.88 125 ALA A CA 1
ATOM 923 C C . ALA A 1 125 ? 12.829 -7.673 -23.137 1.00 96.88 125 ALA A C 1
ATOM 925 O O . ALA A 1 125 ? 11.825 -7.957 -22.486 1.00 96.88 125 ALA A O 1
ATOM 926 N N . GLU A 1 126 ? 14.007 -7.436 -22.550 1.00 97.12 126 GLU A N 1
ATOM 927 C CA . GLU A 1 126 ? 14.183 -7.398 -21.092 1.00 97.12 126 GLU A CA 1
ATOM 928 C C . GLU A 1 126 ? 13.365 -6.258 -20.461 1.00 97.12 126 GLU A C 1
ATOM 930 O O . GLU A 1 126 ? 12.615 -6.500 -19.515 1.00 97.12 126 GLU A O 1
ATOM 935 N N . LEU A 1 127 ? 13.425 -5.046 -21.030 1.00 96.69 127 LEU A N 1
ATOM 936 C CA . LEU A 1 127 ? 12.617 -3.895 -20.610 1.00 96.69 127 LEU A CA 1
ATOM 937 C C . LEU A 1 127 ? 11.120 -4.199 -20.685 1.00 96.69 127 LEU A C 1
ATOM 939 O O . LEU A 1 127 ? 10.410 -3.950 -19.719 1.00 96.69 127 LEU A O 1
ATOM 943 N N . GLU A 1 128 ? 10.637 -4.771 -21.787 1.00 97.75 128 GLU A N 1
ATOM 944 C CA . GLU A 1 128 ? 9.228 -5.148 -21.950 1.00 97.75 128 GLU A CA 1
ATOM 945 C C . GLU A 1 128 ? 8.772 -6.117 -20.844 1.00 97.75 128 GLU A C 1
ATOM 947 O O . GLU A 1 128 ? 7.732 -5.914 -20.210 1.00 97.75 128 GLU A O 1
ATOM 952 N N . SER A 1 129 ? 9.591 -7.129 -20.543 1.00 97.81 129 SER A N 1
ATOM 953 C CA . SER A 1 129 ? 9.314 -8.073 -19.458 1.00 97.81 129 SER A CA 1
ATOM 954 C C . SER A 1 129 ? 9.305 -7.404 -18.079 1.00 97.81 129 SER A C 1
ATOM 956 O O . SER A 1 129 ? 8.444 -7.725 -17.254 1.00 97.81 129 SER A O 1
ATOM 958 N N . VAL A 1 130 ? 10.255 -6.509 -17.793 1.00 97.88 130 VAL A N 1
ATOM 959 C CA . VAL A 1 130 ? 10.339 -5.819 -16.495 1.00 97.88 130 VAL A CA 1
ATOM 960 C C . VAL A 1 130 ? 9.207 -4.808 -16.336 1.00 97.88 130 VAL A C 1
ATOM 962 O O . VAL A 1 130 ? 8.569 -4.801 -15.289 1.00 97.88 130 VAL A O 1
ATOM 965 N N . ILE A 1 131 ? 8.859 -4.047 -17.380 1.00 98.12 131 ILE A N 1
ATOM 966 C CA . ILE A 1 131 ? 7.693 -3.147 -17.383 1.00 98.12 131 ILE A CA 1
ATOM 967 C C . ILE A 1 131 ? 6.433 -3.921 -16.993 1.00 98.12 131 ILE A C 1
ATOM 969 O O . ILE A 1 131 ? 5.693 -3.490 -16.110 1.00 98.12 131 ILE A O 1
ATOM 973 N N . HIS A 1 132 ? 6.199 -5.088 -17.601 1.00 98.19 132 HIS A N 1
ATOM 974 C CA . HIS A 1 132 ? 5.033 -5.916 -17.282 1.00 98.19 132 HIS A CA 1
ATOM 975 C C . HIS A 1 132 ? 4.995 -6.353 -15.811 1.00 98.19 132 HIS A C 1
ATOM 977 O O . HIS A 1 132 ? 3.945 -6.303 -15.164 1.00 98.19 132 HIS A O 1
ATOM 983 N N . ASN A 1 133 ? 6.134 -6.765 -15.254 1.00 97.69 133 ASN A N 1
ATOM 984 C CA . ASN A 1 133 ? 6.229 -7.160 -13.846 1.00 97.69 133 ASN A CA 1
ATOM 985 C C . ASN A 1 133 ? 6.043 -5.968 -12.899 1.00 97.69 133 ASN A C 1
ATOM 987 O O . ASN A 1 133 ? 5.287 -6.065 -11.926 1.00 97.69 133 ASN A O 1
ATOM 991 N N . SER A 1 134 ? 6.644 -4.828 -13.227 1.00 98.00 134 SER A N 1
ATOM 992 C CA . SER A 1 134 ? 6.533 -3.594 -12.459 1.00 98.00 134 SER A CA 1
ATOM 993 C C . SER A 1 134 ? 5.098 -3.067 -12.448 1.00 98.00 134 SER A C 1
ATOM 995 O O . SER A 1 134 ? 4.607 -2.675 -11.389 1.00 98.00 134 SER A O 1
ATOM 997 N N . VAL A 1 135 ? 4.369 -3.159 -13.569 1.00 98.50 135 VAL A N 1
ATOM 998 C CA . VAL A 1 135 ? 2.933 -2.829 -13.640 1.00 98.50 135 VAL A CA 1
ATOM 999 C C . VAL A 1 135 ? 2.116 -3.720 -12.702 1.00 98.50 135 VAL A C 1
ATOM 1001 O O . VAL A 1 135 ? 1.357 -3.202 -11.884 1.00 98.50 135 VAL A O 1
ATOM 1004 N N . LYS A 1 136 ? 2.324 -5.043 -12.717 1.00 98.25 136 LYS A N 1
ATOM 1005 C CA . LYS A 1 136 ? 1.645 -5.956 -11.772 1.00 98.25 136 LYS A CA 1
ATOM 1006 C C . LYS A 1 136 ? 1.956 -5.620 -10.313 1.00 98.25 136 LYS A C 1
ATOM 1008 O O . LYS A 1 136 ? 1.091 -5.724 -9.441 1.00 98.25 136 LYS A O 1
ATOM 1013 N N . MET A 1 137 ? 3.197 -5.236 -10.019 1.00 98.25 137 MET A N 1
ATOM 1014 C CA . MET A 1 137 ? 3.594 -4.821 -8.673 1.00 98.25 137 MET A CA 1
ATOM 1015 C C . MET A 1 137 ? 2.959 -3.486 -8.267 1.00 98.25 137 MET A C 1
ATOM 1017 O O . MET A 1 137 ? 2.543 -3.348 -7.115 1.00 98.25 137 MET A O 1
ATOM 1021 N N . HIS A 1 138 ? 2.809 -2.544 -9.199 1.00 98.31 138 HIS A N 1
ATOM 1022 C CA . HIS A 1 138 ? 2.082 -1.295 -8.987 1.00 98.31 138 HIS A CA 1
ATOM 1023 C C . HIS A 1 138 ? 0.587 -1.537 -8.717 1.00 98.31 138 HIS A C 1
ATOM 1025 O O . HIS A 1 138 ? 0.044 -1.006 -7.748 1.00 98.31 138 HIS A O 1
ATOM 1031 N N . GLU A 1 139 ? -0.068 -2.407 -9.491 1.00 98.38 139 GLU A N 1
ATOM 1032 C CA . GLU A 1 139 ? -1.459 -2.823 -9.253 1.00 98.38 139 GLU A CA 1
ATOM 1033 C C . GLU A 1 139 ? -1.633 -3.468 -7.874 1.00 98.38 139 GLU A C 1
ATOM 1035 O O . GLU A 1 139 ? -2.579 -3.177 -7.139 1.00 98.38 139 GLU A O 1
ATOM 1040 N N . ARG A 1 140 ? -0.679 -4.308 -7.464 1.00 98.12 140 ARG A N 1
ATOM 1041 C CA . ARG A 1 140 ? -0.680 -4.891 -6.121 1.00 98.12 140 ARG A CA 1
ATOM 1042 C C . ARG A 1 140 ? -0.541 -3.827 -5.029 1.00 98.12 140 ARG A C 1
ATOM 1044 O O . ARG A 1 140 ? -1.180 -3.968 -3.985 1.00 98.12 140 ARG A O 1
ATOM 1051 N N . ALA A 1 141 ? 0.267 -2.790 -5.248 1.00 98.19 141 ALA A N 1
ATOM 1052 C CA . ALA A 1 141 ? 0.397 -1.671 -4.318 1.00 98.19 141 ALA A CA 1
ATOM 1053 C C . ALA A 1 141 ? -0.906 -0.859 -4.218 1.00 98.19 141 ALA A C 1
ATOM 1055 O O . ALA A 1 141 ? -1.325 -0.545 -3.107 1.00 98.19 141 ALA A O 1
ATOM 1056 N N . LEU A 1 142 ? -1.599 -0.614 -5.338 1.00 98.44 142 LEU A N 1
ATOM 1057 C CA . LEU A 1 142 ? -2.934 0.006 -5.365 1.00 98.44 142 LEU A CA 1
ATOM 1058 C C . LEU A 1 142 ? -3.965 -0.799 -4.560 1.00 98.44 142 LEU A C 1
ATOM 1060 O O . LEU A 1 142 ? -4.692 -0.246 -3.735 1.00 98.44 142 LEU A O 1
ATOM 1064 N N . LEU A 1 143 ? -4.008 -2.121 -4.753 1.00 98.38 143 LEU A N 1
ATOM 1065 C CA . LEU A 1 143 ? -4.904 -2.994 -3.989 1.00 98.38 143 LEU A CA 1
ATOM 1066 C C . LEU A 1 143 ? -4.568 -2.989 -2.492 1.00 98.38 143 LEU A C 1
ATOM 1068 O O . LEU A 1 143 ? -5.469 -2.964 -1.653 1.00 98.38 143 LEU A O 1
ATOM 1072 N N . ALA A 1 144 ? -3.278 -3.008 -2.142 1.00 98.25 144 ALA A N 1
ATOM 1073 C CA . ALA A 1 144 ? -2.845 -2.913 -0.754 1.00 98.25 144 ALA A CA 1
ATOM 1074 C C . ALA A 1 144 ? -3.248 -1.567 -0.131 1.00 98.25 144 ALA A C 1
ATOM 1076 O O . ALA A 1 144 ? -3.758 -1.563 0.987 1.00 98.25 144 ALA A O 1
ATOM 1077 N N . GLU A 1 145 ? -3.087 -0.456 -0.854 1.00 98.31 145 GLU A N 1
ATOM 1078 C CA . GLU A 1 145 ? -3.513 0.879 -0.421 1.00 98.31 145 GLU A CA 1
ATOM 1079 C C . GLU A 1 145 ? -5.011 0.901 -0.099 1.00 98.31 145 GLU A C 1
ATOM 1081 O O . GLU A 1 145 ? -5.393 1.293 1.003 1.00 98.31 145 GLU A O 1
ATOM 1086 N N . ALA A 1 146 ? -5.852 0.395 -1.006 1.00 98.38 146 ALA A N 1
ATOM 1087 C CA . ALA A 1 146 ? -7.299 0.338 -0.806 1.00 98.38 146 ALA A CA 1
ATOM 1088 C C . ALA A 1 146 ? -7.689 -0.491 0.432 1.00 98.38 146 ALA A C 1
ATOM 1090 O O . ALA A 1 146 ? -8.540 -0.084 1.224 1.00 98.38 146 ALA A O 1
ATOM 1091 N N . ILE A 1 147 ? -7.037 -1.640 0.647 1.00 98.44 147 ILE A N 1
ATOM 1092 C CA . ILE A 1 147 ? -7.292 -2.497 1.816 1.00 98.44 147 ILE A CA 1
ATOM 1093 C C . ILE A 1 147 ? -6.875 -1.802 3.119 1.00 98.44 147 ILE A C 1
ATOM 1095 O O . ILE A 1 147 ? -7.603 -1.873 4.110 1.00 98.44 147 ILE A O 1
ATOM 1099 N N . VAL A 1 148 ? -5.708 -1.152 3.134 1.00 98.25 148 VAL A N 1
ATOM 1100 C CA . VAL A 1 148 ? -5.187 -0.444 4.313 1.00 98.25 148 VAL A CA 1
ATOM 1101 C C . VAL A 1 148 ? -6.046 0.782 4.627 1.00 98.25 148 VAL A C 1
ATOM 1103 O O . VAL A 1 148 ? -6.384 0.996 5.788 1.00 98.25 148 VAL A O 1
ATOM 1106 N N . SER A 1 149 ? -6.466 1.537 3.610 1.00 98.19 149 SER A N 1
ATOM 1107 C CA . SER A 1 149 ? -7.389 2.666 3.753 1.00 98.19 149 SER A CA 1
ATOM 1108 C C . SER A 1 149 ? -8.746 2.223 4.310 1.00 98.19 149 SER A C 1
ATOM 1110 O O . SER A 1 149 ? -9.209 2.788 5.298 1.00 98.19 149 SER A O 1
ATOM 1112 N N . GLY A 1 150 ? -9.334 1.142 3.790 1.00 98.12 150 GLY A N 1
ATOM 1113 C CA . GLY A 1 150 ? -10.581 0.605 4.344 1.00 98.12 150 GLY A CA 1
ATOM 1114 C C . GLY A 1 150 ? -10.434 0.108 5.789 1.00 98.12 150 GLY A C 1
ATOM 1115 O O . GLY A 1 150 ? -11.341 0.263 6.604 1.00 98.12 150 GLY A O 1
ATOM 1116 N N . ALA A 1 151 ? -9.280 -0.463 6.149 1.00 97.38 151 ALA A N 1
ATOM 1117 C CA . ALA A 1 151 ? -8.994 -0.835 7.535 1.00 97.38 151 ALA A CA 1
ATOM 1118 C C . ALA A 1 151 ? -8.839 0.391 8.449 1.00 97.38 151 ALA A C 1
ATOM 1120 O O . ALA A 1 151 ? -9.244 0.343 9.610 1.00 97.38 151 ALA A O 1
ATOM 1121 N N . LEU A 1 152 ? -8.280 1.488 7.933 1.00 97.50 152 LEU A N 1
ATOM 1122 C CA . LEU A 1 152 ? -8.143 2.735 8.673 1.00 97.50 152 LEU A CA 1
ATOM 1123 C C . LEU A 1 152 ? -9.511 3.312 9.055 1.00 97.50 152 LEU A C 1
ATOM 1125 O O . LEU A 1 152 ? -9.728 3.664 10.214 1.00 97.50 152 LEU A O 1
ATOM 1129 N N . GLU A 1 153 ? -10.440 3.354 8.101 1.00 97.19 153 GLU A N 1
ATOM 1130 C CA . GLU A 1 153 ? -11.815 3.803 8.336 1.00 97.19 153 GLU A CA 1
ATOM 1131 C C . GLU A 1 153 ? -12.547 2.907 9.340 1.00 97.19 153 GLU A C 1
ATOM 1133 O O . GLU A 1 153 ? -13.220 3.405 10.242 1.00 97.19 153 GLU A O 1
ATOM 1138 N N . GLU A 1 154 ? -12.381 1.586 9.233 1.00 96.25 154 GLU A N 1
ATOM 1139 C CA . GLU A 1 154 ? -13.001 0.627 10.151 1.00 96.25 154 GLU A CA 1
ATOM 1140 C C . GLU A 1 154 ? -12.545 0.849 11.603 1.00 96.25 154 GLU A C 1
ATOM 1142 O O . GLU A 1 154 ? -13.362 0.864 12.532 1.00 96.25 154 GLU A O 1
ATOM 1147 N N . VAL A 1 155 ? -11.239 1.029 11.805 1.00 96.12 155 VAL A N 1
ATOM 1148 C CA . VAL A 1 155 ? -10.640 1.205 13.133 1.00 96.12 155 VAL A CA 1
ATOM 1149 C C . VAL A 1 155 ? -10.986 2.576 13.711 1.00 96.12 155 VAL A C 1
ATOM 1151 O O . VAL A 1 155 ? -11.422 2.651 14.862 1.00 96.12 155 VAL A O 1
ATOM 1154 N N . GLY A 1 156 ? -10.875 3.641 12.911 1.00 94.38 156 GLY A N 1
ATOM 1155 C CA . GLY A 1 156 ? -11.265 4.992 13.323 1.00 94.38 156 GLY A CA 1
ATOM 1156 C C . GLY A 1 156 ? -12.762 5.089 13.639 1.00 94.38 156 GLY A C 1
ATOM 1157 O O . GLY A 1 156 ? -13.161 5.657 14.659 1.00 94.38 156 GLY A O 1
ATOM 1158 N N . GLY A 1 157 ? -13.608 4.445 12.831 1.00 95.62 157 GLY A N 1
ATOM 1159 C CA . GLY A 1 157 ? -15.048 4.354 13.068 1.00 95.62 157 GLY A CA 1
ATOM 1160 C C . GLY A 1 157 ? -15.390 3.601 14.355 1.00 95.62 157 GLY A C 1
ATOM 1161 O O . GLY A 1 157 ? -16.304 4.001 15.083 1.00 95.62 157 GLY A O 1
ATOM 1162 N N . ALA A 1 158 ? -14.638 2.548 14.690 1.00 93.81 158 ALA A N 1
ATOM 1163 C CA . ALA A 1 158 ? -14.812 1.823 15.945 1.00 93.81 158 ALA A CA 1
ATOM 1164 C C . ALA A 1 158 ? -14.411 2.660 17.171 1.00 93.81 158 ALA A C 1
ATOM 1166 O O . ALA A 1 158 ? -15.161 2.677 18.151 1.00 93.81 158 ALA A O 1
ATOM 1167 N N . ALA A 1 159 ? -13.293 3.391 17.102 1.00 93.12 159 ALA A N 1
ATOM 1168 C CA . ALA A 1 159 ? -12.862 4.309 18.158 1.00 93.12 159 ALA A CA 1
ATOM 1169 C C . ALA A 1 159 ? -13.907 5.409 18.405 1.00 93.12 159 ALA A C 1
ATOM 1171 O O . ALA A 1 159 ? -14.355 5.627 19.535 1.00 93.12 159 ALA A O 1
ATOM 1172 N N . ALA A 1 160 ? -14.361 6.055 17.326 1.00 94.88 160 ALA A N 1
ATOM 1173 C CA . ALA A 1 160 ? -15.381 7.096 17.382 1.00 94.88 160 ALA A CA 1
ATOM 1174 C C . ALA A 1 160 ? -16.706 6.565 17.948 1.00 94.88 160 ALA A C 1
ATOM 1176 O O . ALA A 1 160 ? -17.317 7.207 18.803 1.00 94.88 160 ALA A O 1
ATOM 1177 N N . SER A 1 161 ? -17.125 5.367 17.531 1.00 94.25 161 SER A N 1
ATOM 1178 C CA . SER A 1 161 ? -18.343 4.725 18.036 1.00 94.25 161 SER A CA 1
ATOM 1179 C C . SER A 1 161 ? -18.246 4.391 19.525 1.00 94.25 161 SER A C 1
ATOM 1181 O O . SER A 1 161 ? -19.212 4.603 20.254 1.00 94.25 161 SER A O 1
ATOM 1183 N N . ALA A 1 162 ? -17.088 3.917 19.999 1.00 92.12 162 ALA A N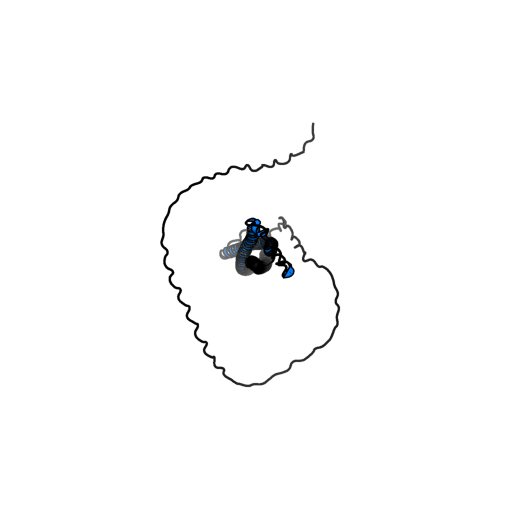 1
ATOM 1184 C CA . ALA A 1 162 ? -16.858 3.631 21.415 1.00 92.12 162 ALA A CA 1
ATOM 1185 C C . ALA A 1 162 ? -16.988 4.896 22.274 1.00 92.12 162 ALA A C 1
ATOM 1187 O O . ALA A 1 162 ? -17.701 4.904 23.279 1.00 92.12 162 ALA A O 1
ATOM 1188 N N . ARG A 1 163 ? -16.346 5.987 21.840 1.00 92.38 163 ARG A N 1
ATOM 1189 C CA . ARG A 1 163 ? -16.412 7.294 22.507 1.00 92.38 163 ARG A CA 1
ATOM 1190 C C . ARG A 1 163 ? -17.827 7.860 22.505 1.00 92.38 163 ARG A C 1
ATOM 1192 O O . ARG A 1 163 ? -18.317 8.287 23.547 1.00 92.38 163 ARG A O 1
ATOM 1199 N N . LYS A 1 164 ? -18.501 7.813 21.354 1.00 94.00 164 LYS A N 1
ATOM 1200 C CA . LYS A 1 164 ? -19.888 8.264 21.216 1.00 94.00 164 LYS A CA 1
ATOM 1201 C C . LYS A 1 164 ? -20.822 7.479 22.137 1.00 94.00 164 LYS A C 1
ATOM 1203 O O . LYS A 1 164 ? -21.610 8.088 22.847 1.00 94.00 164 LYS A O 1
ATOM 1208 N N . ALA A 1 165 ? -20.683 6.153 22.200 1.00 90.00 165 ALA A N 1
ATOM 1209 C CA . ALA A 1 165 ? -21.494 5.325 23.088 1.00 90.00 165 ALA A CA 1
ATOM 1210 C C . ALA A 1 165 ? -21.358 5.753 24.557 1.00 90.00 165 ALA A C 1
ATOM 1212 O O . ALA A 1 165 ? -22.370 5.838 25.248 1.00 90.00 165 ALA A O 1
ATOM 1213 N N . MET A 1 166 ? -20.140 6.066 25.017 1.00 89.50 166 MET A N 1
ATOM 1214 C CA . MET A 1 166 ? -19.903 6.584 26.371 1.00 89.50 166 MET A CA 1
ATOM 1215 C C . MET A 1 166 ? -20.491 7.990 26.579 1.00 89.50 166 MET A C 1
ATOM 1217 O O . MET A 1 166 ? -21.029 8.269 27.650 1.00 89.50 166 MET A O 1
ATOM 1221 N N . GLY A 1 167 ? -20.423 8.854 25.561 1.00 89.44 167 GLY A N 1
ATOM 1222 C CA . GLY A 1 167 ? -20.941 10.225 25.605 1.00 89.44 167 GLY A CA 1
ATOM 1223 C C . GLY A 1 167 ? -22.468 10.338 25.550 1.00 89.44 167 GLY A C 1
ATOM 1224 O O . GLY A 1 167 ? -23.030 11.211 26.204 1.00 89.44 167 GLY A O 1
ATOM 1225 N N . ASP A 1 168 ? -23.147 9.445 24.825 1.00 90.75 168 ASP A N 1
ATOM 1226 C CA . ASP A 1 168 ? -24.601 9.504 24.621 1.00 90.75 168 ASP A CA 1
ATOM 1227 C C . ASP A 1 168 ? -25.397 9.118 25.887 1.00 90.75 168 ASP A C 1
ATOM 1229 O O . ASP A 1 168 ? -26.53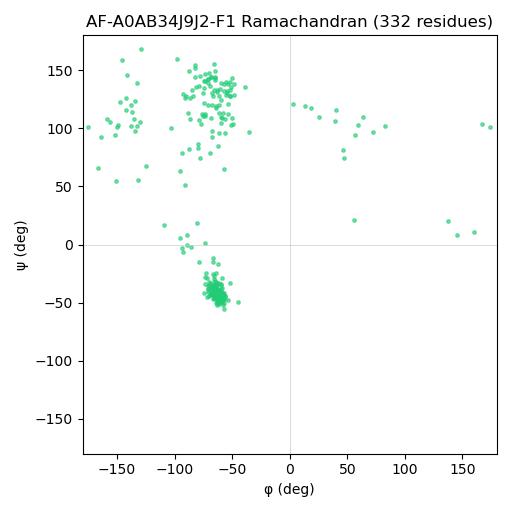8 9.545 26.054 1.00 90.75 168 ASP A O 1
ATOM 1233 N N . ASN A 1 169 ? -24.821 8.325 26.803 1.00 83.75 169 ASN A N 1
ATOM 1234 C CA . ASN A 1 169 ? -25.535 7.791 27.975 1.00 83.75 169 ASN A CA 1
ATOM 1235 C C . ASN A 1 169 ? -24.789 7.963 29.315 1.00 83.75 169 ASN A C 1
ATOM 1237 O O . ASN A 1 169 ? -24.632 6.993 30.067 1.00 83.75 169 ASN A O 1
ATOM 1241 N N . PRO A 1 170 ? -24.397 9.189 29.706 1.00 83.31 170 PRO A N 1
ATOM 1242 C CA . PRO A 1 170 ? -23.576 9.415 30.898 1.00 83.31 170 PRO A CA 1
ATOM 1243 C C . PRO A 1 170 ? -24.266 8.940 32.187 1.00 83.31 170 PRO A C 1
ATOM 1245 O O . PRO A 1 170 ? -23.623 8.412 33.091 1.00 83.31 170 PRO A O 1
ATOM 1248 N N . ARG A 1 171 ? -25.601 9.041 32.260 1.00 79.31 171 ARG A N 1
ATOM 1249 C CA . ARG A 1 171 ? -26.390 8.584 33.418 1.00 79.31 171 ARG A CA 1
ATOM 1250 C C . ARG A 1 171 ? -26.441 7.062 33.561 1.00 79.31 171 ARG A C 1
ATOM 1252 O O . ARG A 1 171 ? -26.522 6.569 34.682 1.00 79.31 171 ARG A O 1
ATOM 1259 N N . ALA A 1 172 ? -26.406 6.317 32.455 1.00 74.75 172 ALA A N 1
ATOM 1260 C CA . ALA A 1 172 ? -26.367 4.856 32.508 1.00 74.75 172 ALA A CA 1
ATOM 1261 C C . ALA A 1 172 ? -25.000 4.375 33.013 1.00 74.75 172 ALA A C 1
ATOM 1263 O O . ALA A 1 172 ? -24.928 3.457 33.825 1.00 74.75 172 ALA A O 1
ATOM 1264 N N . PHE A 1 173 ? -23.932 5.058 32.596 1.00 79.38 173 PHE A N 1
ATOM 1265 C CA . PHE A 1 173 ? -22.558 4.763 32.997 1.00 79.38 173 PHE A CA 1
ATOM 1266 C C . PHE A 1 173 ? -22.184 5.277 34.395 1.00 79.38 173 PHE A C 1
ATOM 1268 O O . PHE A 1 173 ? -21.222 4.796 34.980 1.00 79.38 173 PHE A O 1
ATOM 1275 N N . ALA A 1 174 ? -22.970 6.175 34.993 1.00 79.19 174 ALA A N 1
ATOM 1276 C CA . ALA A 1 174 ? -22.796 6.569 36.394 1.00 79.19 174 ALA A CA 1
ATOM 1277 C C . ALA A 1 174 ? -23.103 5.432 37.395 1.00 79.19 174 ALA A C 1
ATOM 1279 O O . ALA A 1 174 ? -22.753 5.521 38.570 1.00 79.19 174 ALA A O 1
ATOM 1280 N N . ARG A 1 175 ? -23.768 4.360 36.947 1.00 83.12 175 ARG A N 1
ATOM 1281 C CA . ARG A 1 175 ? -24.117 3.203 37.776 1.00 83.12 175 ARG A CA 1
ATOM 1282 C C . ARG A 1 175 ? -22.938 2.237 37.913 1.00 83.12 175 ARG A C 1
ATOM 1284 O O . ARG A 1 175 ? -22.300 1.875 36.922 1.00 83.12 175 ARG A O 1
ATOM 1291 N N . ALA A 1 176 ? -22.694 1.754 39.132 1.00 79.75 176 ALA A N 1
ATOM 1292 C CA . ALA A 1 176 ? -21.574 0.864 39.444 1.00 79.75 176 ALA A CA 1
ATOM 1293 C C . ALA A 1 176 ? -21.596 -0.446 38.631 1.00 79.75 176 ALA A C 1
ATOM 1295 O O . ALA A 1 176 ? -20.542 -0.999 38.311 1.00 79.75 176 ALA A O 1
ATOM 1296 N N . GLU A 1 177 ? -22.780 -0.925 38.238 1.00 84.50 177 GLU A N 1
ATOM 1297 C CA . GLU A 1 177 ? -22.958 -2.148 37.449 1.00 84.50 177 GLU A CA 1
ATOM 1298 C C . GLU A 1 177 ? -22.346 -2.051 36.042 1.00 84.50 177 GLU A C 1
ATOM 1300 O O . GLU A 1 177 ? -21.983 -3.078 35.462 1.00 84.50 177 GLU A O 1
ATOM 1305 N N . TYR A 1 178 ? -22.192 -0.834 35.506 1.00 86.69 178 TYR A N 1
ATOM 1306 C CA . TYR A 1 178 ? -21.650 -0.585 34.168 1.00 86.69 178 TYR A CA 1
ATOM 1307 C C . TYR A 1 178 ? -20.145 -0.322 34.145 1.00 86.69 178 TYR A C 1
ATOM 1309 O O . TYR A 1 178 ? -19.575 -0.244 33.057 1.00 86.69 178 TYR A O 1
ATOM 1317 N N . LYS A 1 179 ? -19.472 -0.278 35.302 1.00 88.12 179 LYS A N 1
ATOM 1318 C CA . LYS A 1 179 ? -18.009 -0.144 35.387 1.00 88.12 179 LYS A CA 1
ATOM 1319 C C . LYS A 1 179 ? -17.234 -1.063 34.416 1.00 88.12 179 LYS A C 1
ATOM 1321 O O . LYS A 1 179 ? -16.428 -0.533 33.655 1.00 88.12 179 LYS A O 1
ATOM 1326 N N . PRO A 1 180 ? -17.503 -2.386 34.324 1.00 87.75 180 PRO A N 1
ATOM 1327 C CA . PRO A 1 180 ? -16.783 -3.250 33.380 1.00 87.75 180 PRO A CA 1
ATOM 1328 C C . PRO A 1 180 ? -17.075 -2.932 31.904 1.00 87.75 180 PRO A C 1
ATOM 1330 O O . PRO A 1 180 ? -16.257 -3.229 31.038 1.00 87.75 180 PRO A O 1
ATOM 1333 N N . VAL A 1 181 ? -18.235 -2.343 31.593 1.00 89.69 181 VAL A N 1
ATOM 1334 C CA . VAL A 1 181 ? -18.579 -1.919 30.225 1.00 89.69 181 VAL A CA 1
ATOM 1335 C C . VAL A 1 181 ? -17.803 -0.660 29.853 1.00 89.69 181 VAL A C 1
ATOM 1337 O O . VAL A 1 181 ? -17.284 -0.585 28.744 1.00 89.69 181 VAL A O 1
ATOM 1340 N N . ILE A 1 182 ? -17.682 0.293 30.780 1.00 89.75 182 ILE A N 1
ATOM 1341 C CA . ILE A 1 182 ? -16.897 1.521 30.590 1.00 89.75 182 ILE A CA 1
ATOM 1342 C C . ILE A 1 182 ? -15.429 1.164 30.388 1.00 89.75 182 ILE A C 1
ATOM 1344 O O . ILE A 1 182 ? -14.841 1.579 29.401 1.00 89.75 182 ILE A O 1
ATOM 1348 N N . GLU A 1 183 ? -14.857 0.325 31.255 1.00 90.69 183 GLU A N 1
ATOM 1349 C CA . GLU A 1 183 ? -13.470 -0.134 31.116 1.00 90.69 183 GLU A CA 1
ATOM 1350 C C . GLU A 1 183 ? -13.231 -0.831 29.768 1.00 90.69 183 GLU A C 1
ATOM 1352 O O . GLU A 1 183 ? -12.227 -0.570 29.104 1.00 90.69 183 GLU A O 1
ATOM 1357 N N . ALA A 1 184 ? -14.171 -1.672 29.320 1.00 90.31 184 ALA A N 1
ATOM 1358 C CA . ALA A 1 184 ? -14.082 -2.322 28.017 1.00 90.31 184 ALA A CA 1
ATOM 1359 C C . ALA A 1 184 ? -14.171 -1.325 26.847 1.00 90.31 184 ALA A C 1
ATOM 1361 O O . ALA A 1 184 ? -13.423 -1.472 25.881 1.00 90.31 184 ALA A O 1
ATOM 1362 N N . LEU A 1 185 ? -15.049 -0.319 26.923 1.00 91.56 185 LEU A N 1
ATOM 1363 C CA . LEU A 1 185 ? -15.200 0.720 25.897 1.00 91.56 185 LEU A CA 1
ATOM 1364 C C . LEU A 1 185 ? -13.990 1.657 25.842 1.00 91.56 185 LEU A C 1
ATOM 1366 O O . LEU A 1 185 ? -13.503 1.930 24.748 1.00 91.56 185 LEU A O 1
ATOM 1370 N N . THR A 1 186 ? -13.470 2.095 26.990 1.00 92.81 186 THR A N 1
ATOM 1371 C CA . THR A 1 186 ? -12.258 2.921 27.078 1.00 92.81 186 THR A CA 1
ATOM 1372 C C . THR A 1 186 ? -11.053 2.167 26.531 1.00 92.81 186 THR A C 1
ATOM 1374 O O . THR A 1 186 ? -10.348 2.678 25.666 1.00 92.81 186 THR A O 1
ATOM 1377 N N . ASN A 1 187 ? -10.858 0.911 26.950 1.00 93.50 187 ASN A N 1
ATOM 1378 C CA . ASN A 1 187 ? -9.778 0.075 26.429 1.00 93.50 187 ASN A CA 1
ATOM 1379 C C . ASN A 1 187 ? -9.928 -0.142 24.917 1.00 93.50 187 ASN A C 1
ATOM 1381 O O . ASN A 1 187 ? -8.954 -0.019 24.178 1.00 93.50 187 ASN A O 1
ATOM 1385 N N . MET A 1 188 ? -11.149 -0.409 24.438 1.00 93.19 188 MET A N 1
ATOM 1386 C CA . MET A 1 188 ? -11.412 -0.523 23.007 1.00 93.19 188 MET A CA 1
ATOM 1387 C C . MET A 1 188 ? -11.017 0.759 22.274 1.00 93.19 188 MET A C 1
ATOM 1389 O O . MET A 1 188 ? -10.224 0.651 21.347 1.00 93.19 188 MET A O 1
ATOM 1393 N N . ALA A 1 189 ? -11.484 1.931 22.721 1.00 93.06 189 ALA A N 1
ATOM 1394 C CA . ALA A 1 189 ? -11.190 3.228 22.111 1.00 93.06 189 ALA A CA 1
ATOM 1395 C C . ALA A 1 189 ? -9.680 3.504 22.037 1.00 93.06 189 ALA A C 1
ATOM 1397 O O . ALA A 1 189 ? -9.136 3.667 20.944 1.00 93.06 189 ALA A O 1
ATOM 1398 N N . GLU A 1 190 ? -8.979 3.445 23.172 1.00 94.69 190 GLU A N 1
ATOM 1399 C CA . GLU A 1 190 ? -7.543 3.721 23.225 1.00 94.69 190 GLU A CA 1
ATOM 1400 C C . GLU A 1 190 ? -6.728 2.762 22.351 1.00 94.69 190 GLU A C 1
ATOM 1402 O O . GLU A 1 190 ? -5.786 3.163 21.668 1.00 94.69 190 GLU A O 1
ATOM 1407 N N . GLN A 1 191 ? -7.053 1.467 22.376 1.00 93.75 191 GLN A N 1
ATOM 1408 C CA . GLN A 1 191 ? -6.325 0.485 21.575 1.00 93.75 191 GLN A CA 1
ATOM 1409 C C . GLN A 1 191 ? -6.623 0.641 20.084 1.00 93.75 191 GLN A C 1
ATOM 1411 O O . GLN A 1 191 ? -5.719 0.465 19.268 1.00 93.75 191 GLN A O 1
ATOM 1416 N N . THR A 1 192 ? -7.858 0.992 19.715 1.00 93.69 192 THR A N 1
ATOM 1417 C CA . THR A 1 192 ? -8.189 1.304 18.322 1.00 93.69 192 THR A CA 1
ATOM 1418 C C . THR A 1 192 ? -7.492 2.568 17.841 1.00 93.69 192 THR A C 1
ATOM 1420 O O . THR A 1 192 ? -6.996 2.566 16.728 1.00 93.69 192 THR A O 1
ATOM 1423 N N . GLU A 1 193 ? -7.327 3.592 18.675 1.00 95.00 193 GLU A N 1
ATOM 1424 C CA . GLU A 1 193 ? -6.590 4.812 18.307 1.00 95.00 193 GLU A CA 1
ATOM 1425 C C . GLU A 1 193 ? -5.093 4.558 18.113 1.00 95.00 193 GLU A C 1
ATOM 1427 O O . GLU A 1 193 ? -4.487 5.052 17.162 1.00 95.00 193 GLU A O 1
ATOM 1432 N N . ARG A 1 194 ? -4.485 3.728 18.973 1.00 94.69 194 ARG A N 1
ATOM 1433 C CA . ARG A 1 194 ? -3.096 3.284 18.773 1.00 94.69 194 ARG A CA 1
ATOM 1434 C C . ARG A 1 194 ? -2.952 2.481 17.478 1.00 94.69 194 ARG A C 1
ATOM 1436 O O . ARG A 1 194 ? -2.002 2.694 16.726 1.00 94.69 194 ARG A O 1
ATOM 1443 N N . ALA A 1 195 ? -3.896 1.580 17.202 1.00 94.81 195 ALA A N 1
ATOM 1444 C CA . ALA A 1 195 ? -3.912 0.816 15.958 1.00 94.81 195 ALA A CA 1
ATOM 1445 C C . ALA A 1 195 ? -4.117 1.723 14.733 1.00 94.81 195 ALA A C 1
ATOM 1447 O O . ALA A 1 195 ? -3.451 1.528 13.721 1.00 94.81 195 ALA A O 1
ATOM 1448 N N . GLU A 1 196 ? -4.976 2.737 14.836 1.00 96.06 196 GLU A N 1
ATOM 1449 C CA . GLU A 1 196 ? -5.228 3.731 13.793 1.00 96.06 196 GLU A CA 1
ATOM 1450 C C . GLU A 1 196 ? -3.941 4.464 13.406 1.00 96.06 196 GLU A C 1
ATOM 1452 O O . GLU A 1 196 ? -3.633 4.572 12.220 1.00 96.06 196 GLU A O 1
ATOM 1457 N N . LEU A 1 197 ? -3.147 4.904 14.389 1.00 96.19 197 LEU A N 1
ATOM 1458 C CA . LEU A 1 197 ? -1.847 5.527 14.136 1.00 96.19 197 LEU A CA 1
ATOM 1459 C C . LEU A 1 197 ? -0.906 4.579 13.375 1.00 96.19 197 LEU A C 1
ATOM 1461 O O . LEU A 1 197 ? -0.284 4.986 12.397 1.00 96.19 197 LEU A O 1
ATOM 1465 N N . GLY A 1 198 ? -0.835 3.307 13.782 1.00 96.00 198 GLY A N 1
ATOM 1466 C CA . GLY A 1 198 ? -0.024 2.301 13.090 1.00 96.00 198 GLY A CA 1
ATOM 1467 C C . GLY A 1 198 ? -0.463 2.080 11.639 1.00 96.00 198 GLY A C 1
ATOM 1468 O O . GLY A 1 198 ? 0.367 2.072 10.731 1.00 96.00 198 GLY A O 1
ATOM 1469 N N . VAL A 1 199 ? -1.774 1.962 11.408 1.00 96.75 199 VAL A N 1
ATOM 1470 C CA . VAL A 1 199 ? -2.351 1.804 10.064 1.00 96.75 199 VAL A CA 1
ATOM 1471 C C . VAL A 1 199 ? -2.104 3.052 9.207 1.00 96.75 199 VAL A C 1
ATOM 1473 O O . VAL A 1 199 ? -1.754 2.901 8.039 1.00 96.75 199 VAL A O 1
ATOM 1476 N N . LYS A 1 200 ? -2.199 4.268 9.769 1.00 98.00 200 LYS A N 1
ATOM 1477 C CA . LYS A 1 200 ? -1.869 5.530 9.075 1.00 98.00 200 LYS A CA 1
ATOM 1478 C C . LYS A 1 200 ? -0.424 5.561 8.590 1.00 98.00 200 LYS A C 1
ATOM 1480 O O . LYS A 1 200 ? -0.183 5.872 7.427 1.00 98.00 200 LYS A O 1
ATOM 1485 N N . THR A 1 201 ? 0.528 5.207 9.451 1.00 97.75 201 THR A N 1
ATOM 1486 C CA . THR A 1 201 ? 1.949 5.161 9.076 1.00 97.75 201 THR A CA 1
ATOM 1487 C C . THR A 1 201 ? 2.182 4.165 7.944 1.00 97.75 201 THR A C 1
ATOM 1489 O O . THR A 1 201 ? 2.813 4.488 6.942 1.00 97.75 201 THR A O 1
ATOM 1492 N N . THR A 1 202 ? 1.607 2.967 8.054 1.00 97.19 202 THR A N 1
ATOM 1493 C CA . THR A 1 202 ? 1.712 1.947 7.005 1.00 97.19 202 THR A CA 1
ATOM 1494 C C . THR A 1 202 ? 1.021 2.360 5.701 1.00 97.19 202 THR A C 1
ATOM 1496 O O . THR A 1 202 ? 1.515 2.027 4.627 1.00 97.19 202 THR A O 1
ATOM 1499 N N . LEU A 1 203 ? -0.087 3.105 5.758 1.00 98.19 203 LEU A N 1
ATOM 1500 C CA . LEU A 1 203 ? -0.737 3.653 4.566 1.00 98.19 203 LEU A CA 1
ATOM 1501 C C . LEU A 1 203 ? 0.200 4.608 3.819 1.00 98.19 203 LEU A C 1
ATOM 1503 O O . LEU A 1 203 ? 0.353 4.479 2.607 1.00 98.19 203 LEU A O 1
ATOM 1507 N N . ALA A 1 204 ? 0.875 5.504 4.543 1.00 98.25 204 ALA A N 1
ATOM 1508 C CA . ALA A 1 204 ? 1.850 6.419 3.956 1.00 98.25 204 ALA A CA 1
ATOM 1509 C C . ALA A 1 204 ? 3.032 5.668 3.312 1.00 98.25 204 ALA A C 1
ATOM 1511 O O . ALA A 1 204 ? 3.460 6.016 2.212 1.00 98.25 204 ALA A O 1
ATOM 1512 N N . GLU A 1 205 ? 3.526 4.596 3.944 1.00 97.81 205 GLU A N 1
ATOM 1513 C CA . GLU A 1 205 ? 4.565 3.736 3.356 1.00 97.81 205 GLU A CA 1
ATOM 1514 C C . GLU A 1 205 ? 4.104 3.083 2.044 1.00 97.81 205 GLU A C 1
ATOM 1516 O O . GLU A 1 205 ? 4.853 3.079 1.065 1.00 97.81 205 GLU A O 1
ATOM 1521 N N . VAL A 1 206 ? 2.875 2.551 2.006 1.00 98.25 206 VAL A N 1
ATOM 1522 C CA . VAL A 1 206 ? 2.297 1.932 0.801 1.00 98.25 206 VAL A CA 1
ATOM 1523 C C . VAL A 1 206 ? 2.119 2.964 -0.318 1.00 98.25 206 VAL A C 1
ATOM 1525 O O . VAL A 1 206 ? 2.468 2.689 -1.465 1.00 98.25 206 VAL A O 1
ATOM 1528 N N . GLN A 1 207 ? 1.643 4.167 0.008 1.00 98.31 207 GLN A N 1
ATOM 1529 C CA . GLN A 1 207 ? 1.501 5.266 -0.951 1.00 98.31 207 GLN A CA 1
ATOM 1530 C C . GLN A 1 207 ? 2.847 5.697 -1.536 1.00 98.31 207 GLN A C 1
ATOM 1532 O O . GLN A 1 207 ? 2.952 5.894 -2.747 1.00 98.31 207 GLN A O 1
ATOM 1537 N N . ASN A 1 208 ? 3.883 5.778 -0.701 1.00 98.06 208 ASN A N 1
ATOM 1538 C CA . ASN A 1 208 ? 5.231 6.106 -1.145 1.00 98.06 208 ASN A CA 1
ATOM 1539 C C . ASN A 1 208 ? 5.770 5.056 -2.130 1.00 98.06 208 ASN A C 1
ATOM 1541 O O . ASN A 1 208 ? 6.181 5.399 -3.237 1.00 98.06 208 ASN A O 1
ATOM 1545 N N . VAL A 1 209 ? 5.709 3.759 -1.790 1.00 97.38 209 VAL A N 1
ATOM 1546 C CA . VAL A 1 209 ? 6.187 2.715 -2.720 1.00 97.38 209 VAL A CA 1
ATOM 1547 C C . VAL A 1 209 ? 5.346 2.641 -3.994 1.00 97.38 209 VAL A C 1
ATOM 1549 O O . VAL A 1 209 ? 5.894 2.379 -5.059 1.00 97.38 209 VAL A O 1
ATOM 1552 N N . ARG A 1 210 ? 4.041 2.942 -3.932 1.00 97.88 210 ARG A N 1
ATOM 1553 C CA . ARG A 1 210 ? 3.191 3.038 -5.127 1.00 97.88 210 ARG A CA 1
ATOM 1554 C C . ARG A 1 210 ? 3.666 4.145 -6.070 1.00 97.88 210 ARG A C 1
ATOM 1556 O O . ARG A 1 210 ? 3.738 3.909 -7.275 1.00 97.88 210 ARG A O 1
ATOM 1563 N N . GLN A 1 211 ? 3.965 5.332 -5.539 1.00 98.00 211 GLN A N 1
ATOM 1564 C CA . GLN A 1 211 ? 4.464 6.465 -6.326 1.00 98.00 211 GLN A CA 1
ATOM 1565 C C . GLN A 1 211 ? 5.834 6.161 -6.936 1.00 98.00 211 GLN A C 1
ATOM 1567 O O . GLN A 1 211 ? 6.029 6.385 -8.127 1.00 98.00 211 GLN A O 1
ATOM 1572 N N . LEU A 1 212 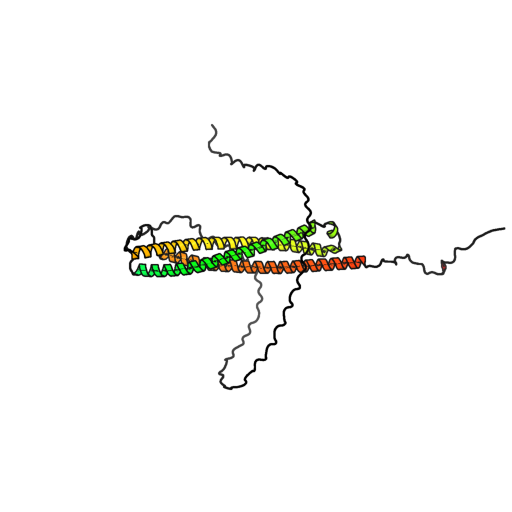? 6.746 5.571 -6.158 1.00 96.31 212 LEU A N 1
ATOM 1573 C CA . LEU A 1 212 ? 8.059 5.151 -6.655 1.00 96.31 212 LEU A CA 1
ATOM 1574 C C . LEU A 1 212 ? 7.947 4.090 -7.760 1.00 96.31 212 LEU A C 1
ATOM 1576 O O . LEU A 1 212 ? 8.665 4.169 -8.752 1.00 96.31 212 LEU A O 1
ATOM 1580 N N . MET A 1 213 ? 7.023 3.132 -7.626 1.00 97.88 213 MET A N 1
ATOM 1581 C CA . MET A 1 213 ? 6.752 2.156 -8.686 1.00 97.88 213 MET A CA 1
ATOM 1582 C C . MET A 1 213 ? 6.155 2.799 -9.941 1.00 97.88 213 MET A C 1
ATOM 1584 O O . MET A 1 213 ? 6.449 2.352 -11.041 1.00 97.88 213 MET A O 1
ATOM 1588 N N . ALA A 1 214 ? 5.322 3.834 -9.807 1.00 97.94 214 ALA A N 1
ATOM 1589 C CA . ALA A 1 214 ? 4.810 4.559 -10.971 1.00 97.94 214 ALA A CA 1
ATOM 1590 C C . ALA A 1 214 ? 5.937 5.293 -11.711 1.00 97.94 214 ALA A C 1
ATOM 1592 O O . ALA A 1 214 ? 6.011 5.205 -12.931 1.00 97.94 214 ALA A O 1
ATOM 1593 N N . ALA A 1 215 ? 6.833 5.956 -10.972 1.00 96.62 215 ALA A N 1
ATOM 1594 C CA . ALA A 1 215 ? 7.974 6.663 -11.548 1.00 96.62 215 ALA A CA 1
ATOM 1595 C C . ALA A 1 215 ? 8.902 5.717 -12.327 1.00 96.62 215 ALA A C 1
ATOM 1597 O O . ALA A 1 215 ? 9.181 5.968 -13.493 1.00 96.62 215 ALA A O 1
ATOM 1598 N N . ILE A 1 216 ? 9.290 4.576 -11.739 1.00 96.69 216 ILE A N 1
ATOM 1599 C CA . ILE A 1 216 ? 10.189 3.635 -12.429 1.00 96.69 216 ILE A CA 1
ATOM 1600 C C . ILE A 1 216 ? 9.541 2.997 -13.667 1.00 96.69 216 ILE A C 1
ATOM 1602 O O . ILE A 1 216 ? 10.237 2.686 -14.626 1.00 96.69 216 ILE A O 1
ATOM 1606 N N . ILE A 1 217 ? 8.213 2.817 -13.689 1.00 97.69 217 ILE A N 1
ATOM 1607 C CA . ILE A 1 217 ? 7.506 2.337 -14.889 1.00 97.69 217 ILE A CA 1
ATOM 1608 C C . ILE A 1 217 ? 7.634 3.346 -16.033 1.00 97.69 217 ILE A C 1
ATOM 1610 O O . ILE A 1 217 ? 7.834 2.926 -17.173 1.00 97.69 217 ILE A O 1
ATOM 1614 N N . GLU A 1 218 ? 7.516 4.644 -15.750 1.00 97.75 218 GLU A N 1
ATOM 1615 C CA . GLU A 1 218 ? 7.702 5.682 -16.766 1.00 97.75 218 GLU A CA 1
ATOM 1616 C C . GLU A 1 218 ? 9.150 5.709 -17.267 1.00 97.75 218 GLU A C 1
ATOM 1618 O O . GLU A 1 218 ? 9.356 5.611 -18.476 1.00 97.75 218 GLU A O 1
ATOM 1623 N N . ASP A 1 219 ? 10.145 5.671 -16.374 1.00 95.56 219 ASP A N 1
ATOM 1624 C CA . ASP A 1 219 ? 11.563 5.603 -16.764 1.00 95.56 219 ASP A CA 1
ATOM 1625 C C . ASP A 1 219 ? 11.840 4.389 -17.679 1.00 95.56 219 ASP A C 1
ATOM 1627 O O . ASP A 1 219 ? 12.450 4.501 -18.747 1.00 95.56 219 ASP A O 1
ATOM 1631 N N . LEU A 1 220 ? 11.333 3.206 -17.311 1.00 96.69 220 LEU A N 1
ATOM 1632 C CA . LEU A 1 220 ? 11.477 1.991 -18.119 1.00 96.69 220 LEU A CA 1
ATOM 1633 C C . LEU A 1 220 ? 10.801 2.126 -19.494 1.00 96.69 220 LEU A C 1
ATOM 1635 O O . LEU A 1 220 ? 11.344 1.653 -20.497 1.00 96.69 220 LEU A O 1
ATOM 1639 N N . ARG A 1 221 ? 9.624 2.765 -19.563 1.00 97.25 221 ARG A N 1
ATOM 1640 C CA . ARG A 1 221 ? 8.904 3.028 -20.823 1.00 97.25 221 ARG A CA 1
ATOM 1641 C C . ARG A 1 221 ? 9.667 3.993 -21.719 1.00 97.25 221 ARG A C 1
ATOM 1643 O O . ARG A 1 221 ? 9.703 3.772 -22.930 1.00 97.25 221 ARG A O 1
ATOM 1650 N N . GLU A 1 222 ? 10.298 5.017 -21.153 1.00 95.19 222 GLU A N 1
ATOM 1651 C CA . GLU A 1 222 ? 11.152 5.945 -21.895 1.00 95.19 222 GLU A CA 1
ATOM 1652 C C . GLU A 1 222 ? 12.353 5.217 -22.508 1.00 95.19 222 GLU A C 1
ATOM 1654 O O . GLU A 1 222 ? 12.571 5.304 -23.721 1.00 95.19 222 GLU A O 1
ATOM 1659 N N . HIS A 1 223 ? 13.061 4.400 -21.719 1.00 93.00 223 HIS A N 1
ATOM 1660 C CA . HIS A 1 223 ? 14.153 3.561 -22.222 1.00 93.00 223 HIS A CA 1
ATOM 1661 C C . HIS A 1 223 ? 13.685 2.567 -23.299 1.00 93.00 223 HIS A C 1
ATOM 1663 O O . HIS A 1 223 ? 14.371 2.372 -24.309 1.00 93.00 223 HIS A O 1
ATOM 1669 N N . HIS A 1 224 ? 12.509 1.951 -23.126 1.00 95.38 224 HIS A N 1
ATOM 1670 C CA . HIS A 1 224 ? 11.927 1.046 -24.121 1.00 95.38 224 HIS A CA 1
ATOM 1671 C C . HIS A 1 224 ? 11.630 1.778 -25.438 1.00 95.38 224 HIS A C 1
ATOM 1673 O O . HIS A 1 224 ? 12.058 1.328 -26.504 1.00 95.38 224 HIS A O 1
ATOM 1679 N N . LYS A 1 225 ? 10.956 2.933 -25.369 1.00 94.50 225 LYS A N 1
ATOM 1680 C CA . LYS A 1 225 ? 10.599 3.759 -26.532 1.00 94.50 225 LYS A CA 1
ATOM 1681 C C . LYS A 1 225 ? 11.833 4.278 -27.270 1.00 94.50 225 LYS A C 1
ATOM 1683 O O . LYS A 1 225 ? 11.858 4.263 -28.502 1.00 94.50 225 LYS A O 1
ATOM 1688 N N . ALA A 1 226 ? 12.867 4.706 -26.543 1.00 90.62 226 ALA A N 1
ATOM 1689 C CA . ALA A 1 226 ? 14.131 5.134 -27.138 1.00 90.62 226 ALA A CA 1
ATOM 1690 C C . ALA A 1 226 ? 14.759 4.007 -27.977 1.00 90.62 226 ALA A C 1
ATOM 1692 O O . ALA A 1 226 ? 15.159 4.222 -29.122 1.00 90.62 226 ALA A O 1
ATOM 1693 N N . ARG A 1 227 ? 14.763 2.773 -27.456 1.00 91.94 227 ARG A N 1
ATOM 1694 C CA . ARG A 1 227 ? 15.291 1.598 -28.169 1.00 91.94 227 ARG A CA 1
ATOM 1695 C C . ARG A 1 227 ? 14.422 1.161 -29.338 1.00 91.94 227 ARG A C 1
ATOM 1697 O O . ARG A 1 227 ? 14.953 0.768 -30.373 1.00 91.94 227 ARG A O 1
ATOM 1704 N N . GLU A 1 228 ? 13.107 1.229 -29.198 1.00 92.69 228 GLU A N 1
ATOM 1705 C CA . GLU A 1 228 ? 12.175 0.947 -30.290 1.00 92.69 228 GLU A CA 1
ATOM 1706 C C . GLU A 1 228 ? 12.376 1.919 -31.460 1.00 92.69 228 GLU A C 1
ATOM 1708 O O . GLU A 1 228 ? 12.548 1.483 -32.598 1.00 92.69 228 GLU A O 1
ATOM 1713 N N . THR A 1 229 ? 12.482 3.217 -31.164 1.00 90.06 229 THR A N 1
ATOM 1714 C CA . THR A 1 229 ? 12.757 4.267 -32.157 1.00 90.06 229 THR A CA 1
ATOM 1715 C C . THR A 1 229 ? 14.098 4.028 -32.854 1.00 90.06 229 THR A C 1
ATOM 1717 O O . THR A 1 229 ? 14.184 4.076 -34.081 1.00 90.06 229 THR A O 1
ATOM 1720 N N . ALA A 1 230 ? 15.138 3.683 -32.089 1.00 87.25 230 ALA A N 1
ATOM 1721 C CA . ALA A 1 230 ? 16.451 3.367 -32.641 1.00 87.25 230 ALA A CA 1
ATOM 1722 C C . ALA A 1 230 ? 16.423 2.180 -33.613 1.00 87.25 230 ALA A C 1
ATOM 1724 O 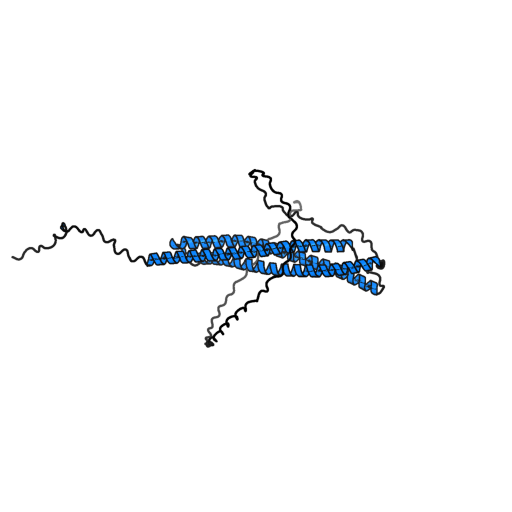O . ALA A 1 230 ? 17.039 2.216 -34.678 1.00 87.25 230 ALA A O 1
ATOM 1725 N N . LEU A 1 231 ? 15.716 1.110 -33.241 1.00 87.88 231 LEU A N 1
ATOM 1726 C CA . LEU A 1 231 ? 15.608 -0.096 -34.058 1.00 87.88 231 LEU A CA 1
ATOM 1727 C C . LEU A 1 231 ? 14.768 0.132 -35.319 1.00 87.88 231 LEU A C 1
ATOM 1729 O O . LEU A 1 231 ? 15.101 -0.449 -36.354 1.00 87.88 231 LEU A O 1
ATOM 1733 N N . ALA A 1 232 ? 13.732 0.974 -35.250 1.00 88.19 232 ALA A N 1
ATOM 1734 C CA . ALA A 1 232 ? 12.918 1.355 -36.402 1.00 88.19 232 ALA A CA 1
ATOM 1735 C C . ALA A 1 232 ? 13.746 2.129 -37.442 1.00 88.19 232 ALA A C 1
ATOM 1737 O O . ALA A 1 232 ? 13.818 1.718 -38.598 1.00 88.19 232 ALA A O 1
ATOM 1738 N N . MET A 1 233 ? 14.481 3.162 -37.014 1.00 84.19 233 MET A N 1
ATOM 1739 C CA . MET A 1 233 ? 15.314 3.984 -37.909 1.00 84.19 233 MET A CA 1
ATOM 1740 C C . MET A 1 233 ? 16.440 3.187 -38.575 1.00 84.19 233 MET A C 1
ATOM 1742 O O . MET A 1 233 ? 16.771 3.392 -39.742 1.00 84.19 233 MET A O 1
ATOM 1746 N N . VAL A 1 234 ? 16.994 2.207 -37.860 1.00 80.00 234 VAL A N 1
ATOM 1747 C CA . VAL A 1 234 ? 17.972 1.271 -38.418 1.00 80.00 234 VAL A CA 1
ATOM 1748 C C . VAL A 1 234 ? 17.389 0.388 -39.524 1.00 80.00 234 VAL A C 1
ATOM 1750 O O . VAL A 1 234 ? 18.133 -0.012 -40.422 1.00 80.00 234 VAL A O 1
ATOM 1753 N N . GLY A 1 235 ? 16.101 0.042 -39.452 1.00 74.25 235 GLY A N 1
ATOM 1754 C CA . GLY A 1 235 ? 15.408 -0.702 -40.506 1.00 74.25 235 GLY A CA 1
ATOM 1755 C C . GLY A 1 235 ? 15.281 0.097 -41.806 1.00 74.25 235 GLY A C 1
ATOM 1756 O O . GLY A 1 235 ? 15.285 -0.490 -42.883 1.00 74.25 235 GLY A O 1
ATOM 1757 N N . GLU A 1 236 ? 15.255 1.424 -41.699 1.00 80.06 236 GLU A N 1
ATOM 1758 C CA . GLU A 1 236 ? 15.108 2.369 -42.811 1.00 80.06 236 GLU A CA 1
ATOM 1759 C C . GLU A 1 236 ? 16.454 2.908 -43.337 1.00 80.06 236 GLU A C 1
ATOM 1761 O O . GLU A 1 236 ? 16.475 3.782 -44.200 1.00 80.06 236 GLU A O 1
ATOM 1766 N N . ASN A 1 237 ? 17.592 2.401 -42.837 1.00 71.25 237 ASN A N 1
ATOM 1767 C CA . ASN A 1 237 ? 18.940 2.946 -43.080 1.00 71.25 237 ASN A CA 1
ATOM 1768 C C . ASN A 1 237 ? 19.097 4.434 -42.697 1.00 71.25 237 ASN A C 1
ATOM 1770 O O . ASN A 1 237 ? 20.017 5.104 -43.172 1.00 71.25 237 ASN A O 1
ATOM 1774 N N . ALA A 1 238 ? 18.234 4.955 -41.824 1.00 72.19 238 ALA A N 1
ATOM 1775 C CA . ALA A 1 238 ? 18.312 6.327 -41.349 1.00 72.19 238 ALA A CA 1
ATOM 1776 C C . ALA A 1 238 ? 19.409 6.479 -40.279 1.00 72.19 238 ALA A C 1
ATOM 1778 O O . ALA A 1 238 ? 19.644 5.582 -39.461 1.00 72.19 238 ALA A O 1
ATOM 1779 N N . MET A 1 239 ? 20.088 7.631 -40.270 1.00 73.75 239 MET A N 1
ATOM 1780 C CA . MET A 1 239 ? 20.976 8.004 -39.163 1.00 73.75 239 MET A CA 1
ATOM 1781 C C . MET A 1 239 ? 20.162 8.199 -37.884 1.00 73.75 239 MET A C 1
ATOM 1783 O O . MET A 1 239 ? 19.069 8.762 -37.921 1.00 73.75 239 MET A O 1
ATOM 1787 N N . LEU A 1 240 ? 20.716 7.767 -36.749 1.00 72.94 240 LEU A N 1
ATOM 1788 C CA . LEU A 1 240 ? 20.089 8.010 -35.455 1.00 72.94 240 LEU A CA 1
ATOM 1789 C C . LEU A 1 240 ? 20.055 9.516 -35.148 1.00 72.94 240 LEU A C 1
ATOM 1791 O O . LEU A 1 240 ? 21.015 10.224 -35.473 1.00 72.94 240 LEU A O 1
ATOM 1795 N N . PRO A 1 241 ? 18.989 10.012 -34.495 1.00 74.00 241 PRO A N 1
ATOM 1796 C CA . PRO A 1 241 ? 18.937 11.384 -34.028 1.00 74.00 241 PRO A CA 1
ATOM 1797 C C . PRO A 1 241 ? 20.089 11.614 -33.041 1.00 74.00 241 PRO A C 1
ATOM 1799 O O . PRO A 1 241 ? 20.336 10.753 -32.196 1.00 74.00 241 PRO A O 1
ATOM 1802 N N . PRO A 1 242 ? 20.778 12.766 -33.097 1.00 65.75 242 PRO A N 1
ATOM 1803 C CA . PRO A 1 242 ? 21.895 13.069 -32.199 1.00 65.75 242 PRO A CA 1
ATOM 1804 C C . PRO A 1 242 ? 21.485 13.136 -30.719 1.00 65.75 242 PRO A C 1
ATOM 1806 O O . PRO A 1 242 ? 22.350 13.058 -29.851 1.00 65.75 242 PRO A O 1
ATOM 1809 N N . ASP A 1 243 ? 20.184 13.263 -30.452 1.00 71.88 243 ASP A N 1
ATOM 1810 C CA . ASP A 1 243 ? 19.599 13.332 -29.112 1.00 71.88 243 ASP A CA 1
ATOM 1811 C C . ASP A 1 243 ? 19.160 11.955 -28.581 1.00 71.88 243 ASP A C 1
ATOM 1813 O O . ASP A 1 243 ? 18.746 11.836 -27.428 1.00 71.88 243 ASP A O 1
ATOM 1817 N N . LEU A 1 244 ? 19.232 10.903 -29.406 1.00 72.75 244 LEU A N 1
ATOM 1818 C CA . LEU A 1 244 ? 18.839 9.553 -29.017 1.00 72.75 244 LEU A CA 1
ATOM 1819 C C . LEU A 1 244 ? 20.024 8.830 -28.360 1.00 72.75 244 LEU A C 1
ATOM 1821 O O . LEU A 1 244 ? 20.747 8.072 -29.008 1.00 72.75 244 LEU A O 1
ATOM 1825 N N . ASP A 1 245 ? 20.232 9.081 -27.068 1.00 70.31 245 ASP A N 1
ATOM 1826 C CA . ASP A 1 245 ? 21.299 8.437 -26.300 1.00 70.31 245 ASP A CA 1
ATOM 1827 C C . ASP A 1 245 ? 20.898 7.006 -25.896 1.00 70.31 245 ASP A C 1
ATOM 1829 O O . ASP A 1 245 ? 20.036 6.779 -25.044 1.00 70.31 245 ASP A O 1
ATOM 1833 N N . LEU A 1 246 ? 21.503 6.016 -26.553 1.00 81.81 246 LEU A N 1
ATOM 1834 C CA . LEU A 1 246 ? 21.292 4.590 -26.291 1.00 81.81 246 LEU A CA 1
ATOM 1835 C C . LEU A 1 246 ? 22.364 4.075 -25.336 1.00 81.81 246 LEU A C 1
ATOM 1837 O O . LEU A 1 246 ? 23.167 3.209 -25.689 1.00 81.81 246 LEU A O 1
ATOM 1841 N N . ASP A 1 247 ? 22.374 4.604 -24.118 1.00 88.44 247 ASP A N 1
ATOM 1842 C CA . ASP A 1 247 ? 23.298 4.137 -23.094 1.00 88.44 247 ASP A CA 1
ATOM 1843 C C . ASP A 1 247 ? 22.817 2.793 -22.506 1.00 88.44 247 ASP A C 1
ATOM 1845 O O . ASP A 1 247 ? 21.865 2.701 -21.715 1.00 88.44 247 ASP A O 1
ATOM 1849 N N . ASP A 1 248 ? 23.480 1.715 -22.935 1.00 89.75 248 ASP A N 1
ATOM 1850 C CA . ASP A 1 248 ? 23.279 0.353 -22.435 1.00 89.75 248 ASP A CA 1
ATOM 1851 C C . ASP A 1 248 ? 23.562 0.256 -20.923 1.00 89.75 248 ASP A C 1
ATOM 1853 O O . ASP A 1 248 ? 22.841 -0.460 -20.226 1.00 89.75 248 ASP A O 1
ATOM 1857 N N . ALA A 1 249 ? 24.535 1.008 -20.392 1.00 89.94 249 ALA A N 1
ATOM 1858 C CA . ALA A 1 249 ? 24.854 1.003 -18.965 1.00 89.94 249 ALA A CA 1
ATOM 1859 C C . ALA A 1 249 ? 23.748 1.673 -18.140 1.00 89.94 249 ALA A C 1
ATOM 1861 O O . ALA A 1 249 ? 23.311 1.105 -17.138 1.00 89.94 249 ALA A O 1
ATOM 1862 N N . ASN A 1 250 ? 23.229 2.820 -18.591 1.00 90.81 250 ASN A N 1
ATOM 1863 C CA . ASN A 1 250 ? 22.098 3.478 -17.922 1.00 90.81 250 ASN A CA 1
ATOM 1864 C C . ASN A 1 250 ? 20.832 2.617 -17.972 1.00 90.81 250 ASN A C 1
ATOM 1866 O O . ASN A 1 250 ? 20.110 2.521 -16.983 1.00 90.81 250 ASN A O 1
ATOM 1870 N N . THR A 1 251 ? 20.588 1.931 -19.093 1.00 93.12 251 THR A N 1
ATOM 1871 C CA . THR A 1 251 ? 19.444 1.011 -19.209 1.00 93.12 251 THR A CA 1
ATOM 1872 C C . THR A 1 251 ? 19.559 -0.141 -18.208 1.00 93.12 251 THR A C 1
ATOM 1874 O O . THR A 1 251 ? 18.590 -0.465 -17.527 1.00 93.12 251 THR A O 1
ATOM 1877 N N . GLN A 1 252 ? 20.745 -0.740 -18.077 1.00 94.06 252 GLN A N 1
ATOM 1878 C CA . GLN A 1 252 ? 20.991 -1.803 -17.099 1.00 94.06 252 GLN A CA 1
ATOM 1879 C C . GLN A 1 252 ? 20.868 -1.304 -15.651 1.00 94.06 252 GLN A C 1
ATOM 1881 O O . GLN A 1 252 ? 20.297 -1.995 -14.808 1.00 94.06 252 GLN A O 1
ATOM 1886 N N . ALA A 1 253 ? 21.327 -0.084 -15.362 1.00 93.75 253 ALA A N 1
ATOM 1887 C CA . ALA A 1 253 ? 21.119 0.542 -14.059 1.00 93.75 253 ALA A CA 1
ATOM 1888 C C . ALA A 1 253 ? 19.622 0.734 -13.753 1.00 93.75 253 ALA A C 1
ATOM 1890 O O . ALA A 1 253 ? 19.175 0.382 -12.663 1.00 93.75 253 ALA A O 1
ATOM 1891 N N . CYS A 1 254 ? 18.831 1.207 -14.724 1.00 94.00 254 CYS A N 1
ATOM 1892 C CA . CYS A 1 254 ? 17.377 1.347 -14.594 1.00 94.00 254 CYS A CA 1
ATOM 1893 C C . CYS A 1 254 ? 16.692 -0.006 -14.310 1.00 94.00 254 CYS A C 1
ATOM 1895 O O . CYS A 1 254 ? 15.882 -0.105 -13.388 1.00 94.00 254 CYS A O 1
ATOM 1897 N N . LEU A 1 255 ? 17.077 -1.074 -15.023 1.00 96.44 255 LEU A N 1
ATOM 1898 C CA . LEU A 1 255 ? 16.578 -2.437 -14.781 1.00 96.44 255 LEU A CA 1
ATOM 1899 C C . LEU A 1 255 ? 16.916 -2.942 -13.366 1.00 96.44 255 LEU A C 1
ATOM 1901 O O . LEU A 1 255 ? 16.060 -3.525 -12.699 1.00 96.44 255 LEU A O 1
ATOM 1905 N N . SER A 1 256 ? 18.139 -2.693 -12.884 1.00 96.88 256 SER A N 1
ATOM 1906 C CA . SER A 1 256 ? 18.556 -3.058 -11.521 1.00 96.88 256 SER A CA 1
ATOM 1907 C C . SER A 1 256 ? 17.743 -2.313 -10.462 1.00 96.88 256 SER A C 1
ATOM 1909 O O . SER A 1 256 ? 17.243 -2.923 -9.517 1.00 96.88 256 SER A O 1
ATOM 1911 N N . ILE A 1 257 ? 17.554 -1.002 -10.644 1.00 95.00 257 ILE A N 1
ATOM 1912 C CA . ILE A 1 257 ? 16.735 -0.177 -9.749 1.00 95.00 257 ILE A CA 1
ATOM 1913 C C . ILE A 1 257 ? 15.294 -0.695 -9.731 1.00 95.00 257 ILE A C 1
ATOM 1915 O O . ILE A 1 257 ? 14.708 -0.824 -8.657 1.00 95.00 257 ILE A O 1
ATOM 1919 N N . ALA A 1 258 ? 14.720 -1.039 -10.886 1.00 96.06 258 ALA A N 1
ATOM 1920 C CA . ALA A 1 258 ? 13.373 -1.598 -10.960 1.00 96.06 258 ALA A CA 1
ATOM 1921 C C . ALA A 1 258 ? 13.232 -2.885 -10.136 1.00 96.06 258 ALA A C 1
ATOM 1923 O O . ALA A 1 258 ? 12.300 -2.994 -9.337 1.00 96.06 258 ALA A O 1
ATOM 1924 N N . ALA A 1 259 ? 14.186 -3.813 -10.242 1.00 96.69 259 ALA A N 1
ATOM 1925 C CA . ALA A 1 259 ? 14.180 -5.046 -9.455 1.00 96.69 259 ALA A CA 1
ATOM 1926 C C . ALA A 1 259 ? 14.215 -4.772 -7.937 1.00 96.69 259 ALA A C 1
ATOM 1928 O O . ALA A 1 259 ? 13.406 -5.318 -7.181 1.00 96.69 259 ALA A O 1
ATOM 1929 N N . GLU A 1 260 ? 15.086 -3.865 -7.484 1.00 96.75 260 GLU A N 1
ATOM 1930 C CA . GLU A 1 260 ? 15.154 -3.464 -6.073 1.00 96.75 260 GLU A CA 1
ATOM 1931 C C . GLU A 1 260 ? 13.840 -2.829 -5.592 1.00 96.75 260 GLU A C 1
ATOM 1933 O O . GLU A 1 260 ? 13.345 -3.127 -4.498 1.00 96.75 260 GLU A O 1
ATOM 1938 N N . ARG A 1 261 ? 13.232 -1.966 -6.415 1.00 95.81 261 ARG A N 1
ATOM 1939 C CA . ARG A 1 261 ? 11.955 -1.314 -6.094 1.00 95.81 261 ARG A CA 1
ATOM 1940 C C . ARG A 1 261 ? 10.806 -2.310 -6.026 1.00 95.81 261 ARG A C 1
ATOM 1942 O O . ARG A 1 261 ? 9.967 -2.191 -5.127 1.00 95.81 261 ARG A O 1
ATOM 1949 N N . GLU A 1 262 ? 10.774 -3.308 -6.903 1.00 97.62 262 GLU A N 1
ATOM 1950 C CA . GLU A 1 262 ? 9.784 -4.383 -6.848 1.00 97.62 262 GLU A CA 1
ATOM 1951 C C . GLU A 1 262 ? 9.880 -5.173 -5.536 1.00 97.62 262 GLU A C 1
ATOM 1953 O O . GLU A 1 262 ? 8.855 -5.430 -4.892 1.00 97.62 262 GLU A O 1
ATOM 1958 N N . ASP A 1 263 ? 11.094 -5.513 -5.098 1.00 97.88 263 ASP A N 1
ATOM 1959 C CA . ASP A 1 263 ? 11.329 -6.249 -3.853 1.00 97.88 263 ASP A CA 1
ATOM 1960 C C . ASP A 1 263 ? 10.917 -5.442 -2.617 1.00 97.88 263 ASP A C 1
ATOM 1962 O O . ASP A 1 263 ? 10.188 -5.947 -1.750 1.00 97.88 263 ASP A O 1
ATOM 1966 N N . VAL A 1 264 ? 11.298 -4.161 -2.561 1.00 97.50 264 VAL A N 1
ATOM 1967 C CA . VAL A 1 264 ? 10.882 -3.242 -1.491 1.00 97.50 264 VAL A CA 1
ATOM 1968 C C . VAL A 1 264 ? 9.359 -3.108 -1.460 1.00 97.50 264 VAL A C 1
ATOM 1970 O O . VAL A 1 264 ? 8.742 -3.257 -0.401 1.00 97.50 264 VAL A O 1
ATOM 1973 N N . THR A 1 265 ? 8.729 -2.901 -2.617 1.00 97.25 265 THR A N 1
ATOM 1974 C CA . THR A 1 265 ? 7.268 -2.780 -2.735 1.00 97.25 265 THR A CA 1
ATOM 1975 C C . THR A 1 265 ? 6.574 -4.052 -2.260 1.00 97.25 265 THR A C 1
ATOM 1977 O O . THR A 1 265 ? 5.610 -3.993 -1.490 1.00 97.25 265 THR A O 1
ATOM 1980 N N . ARG A 1 266 ? 7.087 -5.226 -2.646 1.00 98.31 266 ARG A N 1
ATOM 1981 C CA . ARG A 1 266 ? 6.559 -6.525 -2.212 1.00 98.31 266 ARG A CA 1
ATOM 1982 C C . ARG A 1 266 ? 6.646 -6.691 -0.698 1.00 98.31 266 ARG A C 1
ATOM 1984 O O . ARG A 1 266 ? 5.677 -7.155 -0.083 1.00 98.31 266 ARG A O 1
ATOM 1991 N N . ALA A 1 267 ? 7.770 -6.307 -0.094 1.00 98.12 267 ALA A N 1
ATOM 1992 C CA . ALA A 1 267 ? 7.972 -6.369 1.349 1.00 98.12 267 ALA A CA 1
ATOM 1993 C C . ALA A 1 267 ? 7.010 -5.432 2.098 1.00 98.12 267 ALA A C 1
ATOM 1995 O O . ALA A 1 267 ? 6.341 -5.870 3.040 1.00 98.12 267 ALA A O 1
ATOM 1996 N N . VAL A 1 268 ? 6.878 -4.178 1.650 1.00 97.94 268 VAL A N 1
ATOM 1997 C CA . VAL A 1 268 ? 5.965 -3.181 2.237 1.00 97.94 268 VAL A CA 1
ATOM 1998 C C . VAL A 1 268 ? 4.510 -3.633 2.130 1.00 97.94 268 VAL A C 1
ATOM 2000 O O . VAL A 1 268 ? 3.832 -3.725 3.152 1.00 97.94 268 VAL A O 1
ATOM 2003 N N . CYS A 1 269 ? 4.050 -4.042 0.944 1.00 98.31 269 CYS A N 1
ATOM 2004 C CA . CYS A 1 269 ? 2.682 -4.537 0.759 1.00 98.31 269 CYS A CA 1
ATOM 2005 C C . CYS A 1 269 ? 2.392 -5.757 1.646 1.00 98.31 269 CYS A C 1
ATOM 2007 O O . CYS A 1 269 ? 1.332 -5.862 2.260 1.00 98.31 269 CYS A O 1
ATOM 2009 N N . THR A 1 270 ? 3.340 -6.693 1.752 1.00 98.44 270 THR A N 1
ATOM 2010 C CA . THR A 1 270 ? 3.171 -7.894 2.585 1.00 98.44 270 THR A CA 1
ATOM 2011 C C . THR A 1 270 ? 3.076 -7.544 4.069 1.00 98.44 270 THR A C 1
ATOM 2013 O O . THR A 1 270 ? 2.227 -8.093 4.774 1.00 98.44 270 THR A O 1
ATOM 2016 N N . ARG A 1 271 ? 3.922 -6.627 4.549 1.00 98.12 271 ARG A N 1
ATOM 2017 C CA . ARG A 1 271 ? 3.881 -6.115 5.925 1.00 98.12 271 ARG A CA 1
ATOM 2018 C C . ARG A 1 271 ? 2.550 -5.422 6.209 1.00 98.12 271 ARG A C 1
ATOM 2020 O O . ARG A 1 271 ? 1.913 -5.733 7.213 1.00 98.12 271 ARG A O 1
ATOM 2027 N N . ALA A 1 272 ? 2.102 -4.570 5.291 1.00 97.69 272 ALA A N 1
ATOM 2028 C CA . ALA A 1 272 ? 0.864 -3.819 5.421 1.00 97.69 272 ALA A CA 1
ATOM 2029 C C . ALA A 1 272 ? -0.363 -4.729 5.527 1.00 97.69 272 ALA A C 1
ATOM 2031 O O . ALA A 1 272 ? -1.162 -4.608 6.453 1.00 97.69 272 ALA A O 1
ATOM 2032 N N . LEU A 1 273 ? -0.469 -5.722 4.642 1.00 98.31 273 LEU A N 1
ATOM 2033 C CA . LEU A 1 273 ? -1.572 -6.682 4.675 1.00 98.31 273 LEU A CA 1
ATOM 2034 C C . LEU A 1 273 ? -1.555 -7.556 5.939 1.00 98.31 273 LEU A C 1
ATOM 2036 O O . LEU A 1 273 ? -2.616 -7.909 6.453 1.00 98.31 273 LEU A O 1
ATOM 2040 N N . LYS A 1 274 ? -0.372 -7.905 6.466 1.00 98.38 274 LYS A N 1
ATOM 2041 C CA . LYS A 1 274 ? -0.254 -8.610 7.755 1.00 98.38 274 LYS A CA 1
ATOM 2042 C C . LYS A 1 274 ? -0.741 -7.742 8.915 1.00 98.38 274 LYS A C 1
ATOM 2044 O O . LYS A 1 274 ? -1.503 -8.239 9.743 1.00 98.38 274 LYS A O 1
ATOM 2049 N N . LEU A 1 275 ? -0.354 -6.465 8.944 1.00 97.31 275 LEU A N 1
ATOM 2050 C CA . LEU A 1 275 ? -0.813 -5.516 9.957 1.00 97.31 275 LEU A CA 1
ATOM 2051 C C . LEU A 1 275 ? -2.339 -5.386 9.932 1.00 97.31 275 LEU A C 1
ATOM 2053 O O . LEU A 1 275 ? -2.973 -5.562 10.967 1.00 97.31 275 LEU A O 1
ATOM 2057 N N . VAL A 1 276 ? -2.936 -5.173 8.754 1.00 97.94 276 VAL A N 1
ATOM 2058 C CA . VAL A 1 276 ? -4.398 -5.057 8.605 1.00 97.94 276 VAL A CA 1
ATOM 2059 C C . VAL A 1 276 ? -5.124 -6.287 9.154 1.00 97.94 276 VAL A C 1
ATOM 2061 O O . VAL A 1 276 ? -6.103 -6.148 9.886 1.00 97.94 276 VAL A O 1
ATOM 2064 N N . ARG A 1 277 ? -4.636 -7.500 8.859 1.00 98.12 277 ARG A N 1
ATOM 2065 C CA . ARG A 1 277 ? -5.221 -8.740 9.403 1.00 98.12 277 ARG A CA 1
ATOM 2066 C C . ARG A 1 277 ? -5.132 -8.800 10.927 1.00 98.12 277 ARG A C 1
ATOM 2068 O O . ARG A 1 277 ? -6.120 -9.145 11.568 1.00 98.12 277 ARG A O 1
ATOM 2075 N N . SER A 1 278 ? -3.978 -8.446 11.495 1.00 97.69 278 SER A N 1
ATOM 2076 C CA . SER A 1 278 ? -3.784 -8.405 12.950 1.00 97.69 278 SER A CA 1
ATOM 2077 C C . SER A 1 278 ? -4.741 -7.413 13.605 1.00 97.69 278 SER A C 1
ATOM 2079 O O . SER A 1 278 ? -5.432 -7.755 14.559 1.00 97.69 278 SER A O 1
ATOM 2081 N N . VAL A 1 279 ? -4.834 -6.203 13.052 1.00 96.50 279 VAL A N 1
ATOM 2082 C CA . VAL A 1 279 ? -5.681 -5.135 13.586 1.00 96.50 279 VAL A CA 1
ATOM 2083 C C . VAL A 1 279 ? -7.160 -5.520 13.539 1.00 96.50 279 VAL A C 1
ATOM 2085 O O . VAL A 1 279 ? -7.867 -5.309 14.523 1.00 96.50 279 VAL A O 1
ATOM 2088 N N . ARG A 1 280 ? -7.628 -6.139 12.446 1.00 96.88 280 ARG A N 1
ATOM 2089 C CA . ARG A 1 280 ? -9.009 -6.642 12.345 1.00 96.88 280 ARG A CA 1
ATOM 2090 C C . ARG A 1 280 ? -9.307 -7.744 13.358 1.00 96.88 280 ARG A C 1
ATOM 2092 O O . ARG A 1 280 ? -10.304 -7.655 14.068 1.00 96.88 280 ARG A O 1
ATOM 2099 N N . SER A 1 281 ? -8.420 -8.731 13.484 1.00 97.50 281 SER A N 1
ATOM 2100 C CA . SER A 1 281 ? -8.556 -9.797 14.487 1.00 97.50 281 SER A CA 1
ATOM 2101 C C . SER A 1 281 ? -8.627 -9.229 15.910 1.00 97.50 281 SER A C 1
ATOM 2103 O O . SER A 1 281 ? -9.472 -9.626 16.714 1.00 97.50 281 SER A O 1
ATOM 2105 N N . ASP A 1 282 ? -7.770 -8.259 16.228 1.00 95.19 282 ASP A N 1
ATOM 2106 C CA . ASP A 1 282 ? -7.773 -7.613 17.538 1.00 95.19 282 ASP A CA 1
ATOM 2107 C C . ASP A 1 282 ? -9.050 -6.796 17.779 1.00 95.19 282 ASP A C 1
ATOM 2109 O O . ASP A 1 282 ? -9.584 -6.772 18.892 1.00 95.19 282 ASP A O 1
ATOM 2113 N N . LEU A 1 283 ? -9.556 -6.118 16.747 1.00 94.38 283 LEU A N 1
ATOM 2114 C CA . LEU A 1 283 ? -10.810 -5.372 16.803 1.00 94.38 283 LEU A CA 1
ATOM 2115 C C . LEU A 1 283 ? -11.995 -6.300 17.099 1.00 94.38 283 LEU A C 1
ATOM 2117 O O . LEU A 1 283 ? -12.808 -5.996 17.973 1.00 94.38 283 LEU A O 1
ATOM 2121 N N . GLU A 1 284 ? -12.079 -7.444 16.423 1.00 96.31 284 GLU A N 1
ATOM 2122 C CA . GLU A 1 284 ? -13.111 -8.461 16.656 1.00 96.31 284 GLU A CA 1
ATOM 2123 C C . GLU A 1 284 ? -13.053 -9.020 18.082 1.00 96.31 284 GLU A C 1
ATOM 2125 O O . GLU A 1 284 ? -14.079 -9.104 18.766 1.00 96.31 284 GLU A O 1
ATOM 2130 N N . LEU A 1 285 ? -11.849 -9.319 18.579 1.00 95.88 285 LEU A N 1
ATOM 2131 C CA . LEU A 1 285 ? -11.649 -9.764 19.956 1.00 95.88 285 LEU A CA 1
ATOM 2132 C C . LEU A 1 285 ? -12.142 -8.716 20.965 1.00 95.88 285 LEU A C 1
ATOM 2134 O O . LEU A 1 285 ? -12.820 -9.056 21.939 1.00 95.88 285 LEU A O 1
ATOM 2138 N N . ARG A 1 286 ? -11.842 -7.432 20.735 1.00 92.12 286 ARG A N 1
ATOM 2139 C CA . ARG A 1 286 ? -12.295 -6.328 21.599 1.00 92.12 286 ARG A CA 1
ATOM 2140 C C . ARG A 1 286 ? -13.812 -6.141 21.539 1.00 92.12 286 ARG A C 1
ATOM 2142 O O . ARG A 1 286 ? -14.437 -6.037 22.596 1.00 92.12 286 ARG A O 1
ATOM 2149 N N . ARG A 1 287 ? -14.421 -6.201 20.348 1.00 93.38 287 ARG A N 1
ATOM 2150 C CA . ARG A 1 287 ? -15.888 -6.192 20.177 1.00 93.38 287 ARG A CA 1
ATOM 2151 C C . ARG A 1 287 ? -16.539 -7.334 20.965 1.00 93.38 287 ARG A C 1
ATOM 2153 O O . ARG A 1 287 ? -17.507 -7.109 21.690 1.00 93.38 287 ARG A O 1
ATOM 2160 N N . SER A 1 288 ? -15.977 -8.541 20.900 1.00 94.38 288 SER A N 1
ATOM 2161 C CA . SER A 1 288 ? -16.459 -9.698 21.667 1.00 94.38 288 SER A CA 1
ATOM 2162 C C . SER A 1 288 ? -16.367 -9.478 23.184 1.00 94.38 288 SER A C 1
ATOM 2164 O O . SER A 1 288 ? -17.356 -9.669 23.898 1.00 94.38 288 SER A O 1
ATOM 2166 N N . ARG A 1 289 ? -15.224 -8.984 23.686 1.00 92.31 289 ARG A N 1
ATOM 2167 C CA . ARG A 1 289 ? -15.041 -8.644 25.112 1.00 92.31 289 ARG A CA 1
ATOM 2168 C C . ARG A 1 289 ? -16.056 -7.607 25.591 1.00 92.31 289 ARG A C 1
ATOM 2170 O O . ARG A 1 289 ? -16.669 -7.796 26.640 1.00 92.31 289 ARG A O 1
ATOM 2177 N N . MET A 1 290 ? -16.289 -6.561 24.801 1.00 92.94 290 MET A N 1
ATOM 2178 C CA . MET A 1 290 ? -17.312 -5.551 25.077 1.00 92.94 290 MET A CA 1
ATOM 2179 C C . MET A 1 290 ? -18.716 -6.177 25.143 1.00 92.94 290 MET A C 1
ATOM 2181 O O . MET A 1 290 ? -19.471 -5.904 26.078 1.00 92.94 290 MET A O 1
ATOM 2185 N N . HIS A 1 291 ? -19.076 -7.058 24.204 1.00 92.44 291 HIS A N 1
ATOM 2186 C CA . HIS A 1 291 ? -20.362 -7.761 24.245 1.00 92.44 291 HIS A CA 1
ATOM 2187 C C . HIS A 1 291 ? -20.513 -8.656 25.482 1.00 92.44 291 HIS A C 1
ATOM 2189 O O . HIS A 1 291 ? -21.595 -8.686 26.073 1.00 92.44 291 HIS A O 1
ATOM 2195 N N . MET A 1 292 ? -19.455 -9.348 25.915 1.00 92.88 292 MET A N 1
ATOM 2196 C CA . MET A 1 292 ? -19.474 -10.128 27.160 1.00 92.88 292 MET A CA 1
ATOM 2197 C C . MET A 1 292 ? -19.638 -9.241 28.396 1.00 92.88 292 MET A C 1
ATOM 2199 O O . MET A 1 292 ? -20.451 -9.556 29.269 1.00 92.88 292 MET A O 1
ATOM 2203 N N . ALA A 1 293 ? -18.930 -8.111 28.457 1.00 89.94 293 ALA A N 1
ATOM 2204 C CA . ALA A 1 293 ? -19.082 -7.136 29.535 1.00 89.94 293 ALA A CA 1
ATOM 2205 C C . ALA A 1 293 ? -20.525 -6.609 29.606 1.00 89.94 293 ALA A C 1
ATOM 2207 O O . ALA A 1 293 ? -21.123 -6.596 30.681 1.00 89.94 293 ALA A O 1
ATOM 2208 N N . MET A 1 294 ? -21.127 -6.273 28.458 1.00 89.38 294 MET A N 1
ATOM 2209 C CA . MET A 1 294 ? -22.524 -5.834 28.386 1.00 89.38 294 MET A CA 1
ATOM 2210 C C . MET A 1 294 ? -23.510 -6.903 28.867 1.00 89.38 294 MET A C 1
ATOM 2212 O O . MET A 1 294 ? -24.407 -6.594 29.650 1.00 89.38 294 MET A O 1
ATOM 2216 N N . ARG A 1 295 ? -23.359 -8.162 28.430 1.00 90.88 295 ARG A N 1
ATOM 2217 C CA . ARG A 1 295 ? -24.216 -9.270 28.895 1.00 90.88 295 ARG A CA 1
ATOM 2218 C C . ARG A 1 295 ? -24.097 -9.470 30.404 1.00 90.88 295 ARG A C 1
ATOM 2220 O O . ARG A 1 295 ? -25.105 -9.649 31.079 1.00 90.88 295 ARG A O 1
ATOM 2227 N N . THR A 1 296 ? -22.878 -9.382 30.929 1.00 89.50 296 THR A N 1
ATOM 2228 C CA . THR A 1 296 ? -22.602 -9.533 32.362 1.00 89.50 296 THR A CA 1
ATOM 2229 C C . THR A 1 296 ? -23.220 -8.395 33.175 1.00 89.50 296 THR A C 1
ATOM 2231 O O . THR A 1 296 ? -23.825 -8.649 34.214 1.00 89.50 296 THR A O 1
ATOM 2234 N N . ALA A 1 297 ? -23.117 -7.150 32.701 1.00 86.38 297 ALA A N 1
ATOM 2235 C CA . ALA A 1 297 ? -23.741 -5.992 33.341 1.00 86.38 297 ALA A CA 1
ATOM 2236 C C . ALA A 1 297 ? -25.274 -6.107 33.363 1.00 86.38 297 ALA A C 1
ATOM 2238 O O . ALA A 1 297 ? -25.885 -5.907 34.412 1.00 86.38 297 ALA A O 1
ATOM 2239 N N . ARG A 1 298 ? -25.894 -6.514 32.245 1.00 86.69 298 ARG A N 1
ATOM 2240 C CA . ARG A 1 298 ? -27.345 -6.764 32.174 1.00 86.69 298 ARG A CA 1
ATOM 2241 C C . ARG A 1 298 ? -27.783 -7.852 33.154 1.00 86.69 298 ARG A C 1
ATOM 2243 O O . ARG A 1 298 ? -28.656 -7.599 33.971 1.00 86.69 298 ARG A O 1
ATOM 2250 N N . ALA A 1 299 ? -27.094 -8.994 33.173 1.00 88.00 299 ALA A N 1
ATOM 2251 C CA . ALA A 1 299 ? -27.396 -10.080 34.106 1.00 88.00 299 ALA A CA 1
ATOM 2252 C C . ALA A 1 299 ? -27.278 -9.658 35.587 1.00 88.00 299 ALA A C 1
ATOM 2254 O O . ALA A 1 299 ? -28.032 -10.143 36.431 1.00 88.00 299 ALA A O 1
ATOM 2255 N N . LYS A 1 300 ? -26.345 -8.753 35.926 1.00 84.69 300 LYS A N 1
ATOM 2256 C CA . LYS A 1 300 ? -26.241 -8.183 37.281 1.00 84.69 300 LYS A CA 1
ATOM 2257 C C . LYS A 1 300 ? -27.429 -7.283 37.620 1.00 84.69 300 LYS A C 1
ATOM 2259 O O . LYS A 1 300 ? -27.950 -7.402 38.727 1.00 84.69 300 LYS A O 1
ATOM 2264 N N . MET A 1 301 ? -27.865 -6.432 36.689 1.00 82.31 301 MET A N 1
ATOM 2265 C CA . MET A 1 301 ? -29.057 -5.605 36.898 1.00 82.31 301 MET A CA 1
ATOM 2266 C C . MET A 1 301 ? -30.317 -6.461 37.046 1.00 82.31 301 MET A C 1
ATOM 2268 O O . MET A 1 301 ? -31.081 -6.243 37.981 1.00 82.31 301 MET A O 1
ATOM 2272 N N . ASP A 1 302 ? -30.498 -7.474 36.195 1.00 84.44 302 ASP A N 1
ATOM 2273 C CA . ASP A 1 302 ? -31.662 -8.363 36.264 1.00 84.44 302 ASP A CA 1
ATOM 2274 C C . ASP A 1 302 ? -31.732 -9.052 37.635 1.00 84.44 302 ASP A C 1
ATOM 2276 O O . ASP A 1 302 ? -32.774 -9.030 38.287 1.00 84.44 302 ASP A O 1
ATOM 2280 N N . ARG A 1 303 ? -30.600 -9.553 38.155 1.00 78.00 303 ARG A N 1
ATOM 2281 C CA . ARG A 1 303 ? -30.521 -10.126 39.513 1.00 78.00 303 ARG A CA 1
ATOM 2282 C C . ARG A 1 303 ? -30.821 -9.124 40.628 1.00 78.00 303 ARG A C 1
ATOM 2284 O O . ARG A 1 303 ? -31.376 -9.523 41.646 1.00 78.00 303 ARG A O 1
ATOM 2291 N N . GLN A 1 304 ? -30.452 -7.852 40.478 1.00 71.25 304 GLN A N 1
ATOM 2292 C CA . GLN A 1 304 ? -30.812 -6.816 41.453 1.00 71.25 304 GLN A CA 1
ATOM 2293 C C . GLN A 1 304 ? -32.311 -6.512 41.419 1.00 71.25 304 GLN A C 1
ATOM 2295 O O . GLN A 1 304 ? -32.914 -6.370 42.476 1.00 71.25 304 GLN A O 1
ATOM 2300 N N . THR A 1 305 ? -32.921 -6.466 40.232 1.00 71.94 305 THR A N 1
ATOM 2301 C CA . THR A 1 305 ? -34.374 -6.263 40.091 1.00 71.94 305 THR A CA 1
ATOM 2302 C C . THR A 1 305 ? -35.189 -7.481 40.523 1.00 71.94 305 THR A C 1
ATOM 2304 O O . THR A 1 305 ? -36.305 -7.332 41.005 1.00 71.94 305 THR A O 1
ATOM 2307 N N . GLN A 1 306 ? -34.616 -8.680 40.389 1.00 66.31 306 GLN A N 1
ATOM 2308 C CA . GLN A 1 306 ? -35.215 -9.942 40.811 1.00 66.31 306 GLN A CA 1
ATOM 2309 C C . GLN A 1 306 ? -34.882 -10.323 42.246 1.00 66.31 306 GLN A C 1
ATOM 2311 O O . GLN A 1 306 ? -35.359 -11.367 42.679 1.00 66.31 306 GLN A O 1
ATOM 2316 N N . ARG A 1 307 ? -34.098 -9.532 43.001 1.00 57.69 307 ARG A N 1
ATOM 2317 C CA . ARG A 1 307 ? -34.094 -9.689 44.458 1.00 57.69 307 ARG A CA 1
ATOM 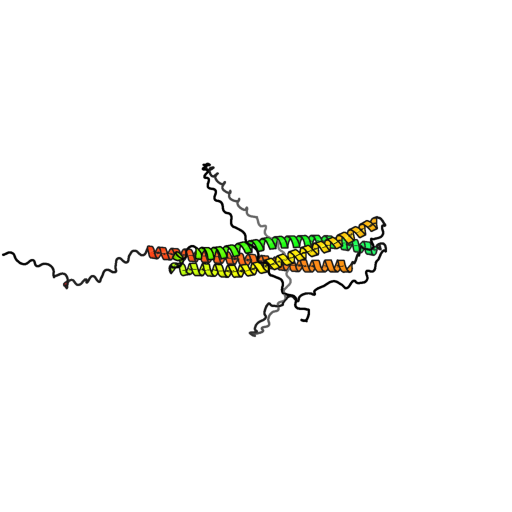2318 C C . ARG A 1 307 ? -35.538 -9.432 44.884 1.00 57.69 307 ARG A C 1
ATOM 2320 O O . ARG A 1 307 ? -35.953 -8.271 44.858 1.00 57.69 307 ARG A O 1
ATOM 2327 N N . PRO A 1 308 ? -36.313 -10.480 45.236 1.00 50.00 308 PRO A N 1
ATOM 2328 C CA . PRO A 1 308 ? -37.610 -10.249 45.831 1.00 50.00 308 PRO A CA 1
ATOM 2329 C C . PRO A 1 308 ? -37.303 -9.406 47.056 1.00 50.00 308 PRO A C 1
ATOM 2331 O O . PRO A 1 308 ? -36.266 -9.621 47.699 1.00 50.00 308 PRO A O 1
ATOM 2334 N N . GLY A 1 309 ? -38.129 -8.392 47.301 1.00 52.97 309 GLY A N 1
ATOM 2335 C CA . GLY A 1 309 ? -37.944 -7.504 48.431 1.00 52.97 309 GLY A CA 1
ATOM 2336 C C . GLY A 1 309 ? -37.477 -8.304 49.638 1.00 52.97 309 GLY A C 1
ATOM 2337 O O . GLY A 1 309 ? -37.982 -9.396 49.906 1.00 52.97 309 GLY A O 1
ATOM 2338 N N . SER A 1 310 ? -36.485 -7.758 50.329 1.00 47.28 310 SER A N 1
ATOM 2339 C CA . SER A 1 310 ? -36.203 -8.060 51.723 1.00 47.28 310 SER A CA 1
ATOM 2340 C C . SER A 1 310 ? -37.464 -7.761 52.555 1.00 47.28 310 SER A C 1
ATOM 2342 O O . SER A 1 310 ? -37.491 -6.847 53.372 1.00 47.28 310 SER A O 1
ATOM 2344 N N . PHE A 1 311 ? -38.537 -8.514 52.311 1.00 50.91 311 PHE A N 1
ATOM 2345 C CA . PHE A 1 311 ? -39.697 -8.712 53.153 1.00 50.91 311 PHE A CA 1
ATOM 2346 C C . PHE A 1 311 ? -39.178 -9.520 54.336 1.00 50.91 311 PHE A C 1
ATOM 2348 O O . PHE A 1 311 ? -39.247 -10.745 54.348 1.00 50.91 311 PHE A O 1
ATOM 2355 N N . GLY A 1 312 ? -38.517 -8.841 55.269 1.00 47.06 312 GLY A N 1
ATOM 2356 C CA . GLY A 1 312 ? -37.855 -9.537 56.365 1.00 47.06 312 GLY A CA 1
ATOM 2357 C C . GLY A 1 312 ? -36.761 -8.790 57.110 1.00 47.06 312 GLY A C 1
ATOM 2358 O O . GLY A 1 312 ? -36.114 -9.410 57.935 1.00 47.06 312 GLY A O 1
ATOM 2359 N N . ASN A 1 313 ? -36.586 -7.481 56.911 1.00 41.75 313 ASN A N 1
ATOM 2360 C CA . ASN A 1 313 ? -36.220 -6.630 58.049 1.00 41.75 313 ASN A CA 1
ATOM 2361 C C . ASN A 1 313 ? -37.517 -6.113 58.685 1.00 41.75 313 ASN A C 1
ATOM 2363 O O . ASN A 1 313 ? -37.703 -4.919 58.891 1.00 41.75 313 ASN A O 1
ATOM 2367 N N . SER A 1 314 ? -38.446 -7.028 58.985 1.00 50.28 314 SER A N 1
ATOM 2368 C CA . SER A 1 314 ? -39.229 -6.833 60.192 1.00 50.28 314 SER A CA 1
ATOM 2369 C C . SER A 1 314 ? -38.195 -6.769 61.306 1.00 50.28 314 SER A C 1
ATOM 2371 O O . SER A 1 314 ? -37.471 -7.741 61.533 1.00 50.28 314 SER A O 1
ATOM 2373 N N . GLU A 1 315 ? -38.065 -5.600 61.926 1.00 48.97 315 GLU A N 1
ATOM 2374 C CA . GLU A 1 315 ? -38.201 -5.492 63.375 1.00 48.97 315 GLU A CA 1
ATOM 2375 C C . GLU A 1 315 ? -38.176 -6.856 64.055 1.00 48.97 315 GLU A C 1
ATOM 2377 O O . GLU A 1 315 ? -39.042 -7.692 63.781 1.00 48.97 315 GLU A O 1
ATOM 2382 N N . LYS A 1 316 ? -37.188 -7.069 64.926 1.00 55.03 316 LYS A N 1
ATOM 2383 C CA . LYS A 1 316 ? -37.230 -8.100 65.958 1.00 55.03 316 LYS A CA 1
ATOM 2384 C C . LYS A 1 316 ? -38.675 -8.222 66.453 1.00 55.03 316 LYS A C 1
ATOM 2386 O O . LYS A 1 316 ? -39.118 -7.433 67.280 1.00 55.03 316 LYS A O 1
ATOM 2391 N N . ARG A 1 317 ? -39.435 -9.183 65.920 1.00 54.50 317 ARG A N 1
ATOM 2392 C CA . ARG A 1 317 ? -40.649 -9.644 66.569 1.00 54.50 317 ARG A CA 1
ATOM 2393 C C . ARG A 1 317 ? -40.095 -10.309 67.802 1.00 54.50 317 ARG A C 1
ATOM 2395 O O . ARG A 1 317 ? -39.591 -11.428 67.714 1.00 54.50 317 ARG A O 1
ATOM 2402 N N . ASP A 1 318 ? -40.110 -9.578 68.908 1.00 56.75 318 ASP A N 1
ATOM 2403 C CA . ASP A 1 318 ? -39.980 -10.175 70.219 1.00 56.75 318 ASP A CA 1
ATOM 2404 C C . ASP A 1 318 ? -41.021 -11.290 70.272 1.00 56.75 318 ASP A C 1
ATOM 2406 O O . ASP A 1 318 ? -42.226 -11.077 70.374 1.00 56.75 318 ASP A O 1
ATOM 2410 N N . THR A 1 319 ? -40.532 -12.513 70.116 1.00 60.91 319 THR A N 1
ATOM 2411 C CA . THR A 1 319 ? -41.291 -13.756 70.248 1.00 60.91 319 THR A CA 1
ATOM 2412 C C . THR A 1 319 ? -41.433 -14.127 71.720 1.00 60.91 319 THR A C 1
ATOM 2414 O O . THR A 1 319 ? -41.736 -15.269 72.047 1.00 60.91 319 THR A O 1
ATOM 2417 N N . ASN A 1 320 ? -41.229 -13.161 72.620 1.00 56.03 320 ASN A N 1
ATOM 2418 C CA . ASN A 1 320 ? -41.372 -13.353 74.044 1.00 56.03 320 ASN A CA 1
ATOM 2419 C C . ASN A 1 320 ? -42.874 -13.378 74.397 1.00 56.03 320 ASN A C 1
ATOM 2421 O O . ASN A 1 320 ? -43.552 -12.357 74.271 1.00 56.03 320 ASN A O 1
ATOM 2425 N N . PRO A 1 321 ? -43.438 -14.518 74.835 1.00 59.41 321 PRO A N 1
ATOM 2426 C CA . PRO A 1 321 ? -44.859 -14.619 75.169 1.00 59.41 321 PRO A CA 1
ATOM 2427 C C . PRO A 1 321 ? -45.257 -13.782 76.400 1.00 59.41 321 PRO A C 1
ATOM 2429 O O . PRO A 1 321 ? -46.448 -13.587 76.642 1.00 59.41 321 PRO A O 1
ATOM 2432 N N . ALA A 1 322 ? -44.290 -13.268 77.169 1.00 59.34 322 ALA A N 1
ATOM 2433 C CA . ALA A 1 322 ? -44.542 -12.478 78.373 1.00 59.34 322 ALA A CA 1
ATOM 2434 C C . ALA A 1 322 ? -45.059 -11.052 78.091 1.00 59.34 322 ALA A C 1
ATOM 2436 O O . ALA A 1 322 ? -45.814 -10.509 78.893 1.00 59.34 322 ALA A O 1
ATOM 2437 N N . SER A 1 323 ? -44.717 -10.446 76.949 1.00 56.47 323 SER A N 1
ATOM 2438 C CA . SER A 1 323 ? -45.070 -9.051 76.629 1.00 56.47 323 SER A CA 1
ATOM 2439 C C . SER A 1 323 ? -46.461 -8.878 76.000 1.00 56.47 323 SER A C 1
ATOM 2441 O O . SER A 1 323 ? -46.904 -7.756 75.777 1.00 56.47 323 SER A O 1
ATOM 2443 N N . ARG A 1 324 ? -47.204 -9.970 75.764 1.00 54.69 324 ARG A N 1
ATOM 2444 C CA . ARG A 1 324 ? -48.546 -9.947 75.145 1.00 54.69 324 ARG A CA 1
ATOM 2445 C C . ARG A 1 324 ? -49.723 -9.797 76.122 1.00 54.69 324 ARG A C 1
ATOM 2447 O O . ARG A 1 324 ? -50.865 -9.931 75.697 1.00 54.69 324 ARG A O 1
ATOM 2454 N N . LYS A 1 325 ? -49.478 -9.535 77.412 1.00 55.88 325 LYS A N 1
ATOM 2455 C CA . LYS A 1 325 ? -50.515 -9.546 78.470 1.00 55.88 325 LYS A CA 1
ATOM 2456 C C . LYS A 1 325 ? -50.916 -8.183 79.055 1.00 55.88 325 LYS A C 1
ATOM 2458 O O . LYS A 1 325 ? -51.548 -8.150 80.103 1.00 55.88 325 LYS A O 1
ATOM 2463 N N . LEU A 1 326 ? -50.612 -7.063 78.404 1.00 56.31 326 LEU A N 1
ATOM 2464 C CA . LEU A 1 326 ? -50.985 -5.734 78.911 1.00 56.31 326 LEU A CA 1
ATOM 2465 C C . LEU A 1 326 ? -51.786 -4.938 77.880 1.00 56.31 326 LEU A C 1
ATOM 2467 O O . LEU A 1 326 ? -51.294 -3.953 77.350 1.00 56.31 326 LEU A O 1
ATOM 2471 N N . ALA A 1 327 ? -53.009 -5.375 77.570 1.00 56.56 327 ALA A N 1
ATOM 2472 C CA . ALA A 1 327 ? -54.004 -4.512 76.926 1.00 56.56 327 ALA A CA 1
ATOM 2473 C C . ALA A 1 327 ? -55.410 -5.131 76.975 1.00 56.56 327 ALA A C 1
ATOM 2475 O O . ALA A 1 327 ? -55.952 -5.466 75.933 1.00 56.56 327 ALA A O 1
ATOM 2476 N N . THR A 1 328 ? -56.001 -5.279 78.164 1.00 54.72 328 THR A N 1
ATOM 2477 C CA . THR A 1 328 ? -57.469 -5.252 78.336 1.00 54.72 328 THR A CA 1
ATOM 2478 C C . THR A 1 328 ? -57.816 -5.051 79.810 1.00 54.72 328 THR A C 1
ATOM 2480 O O . THR A 1 328 ? -57.958 -6.018 80.555 1.00 54.72 328 THR A O 1
ATOM 2483 N N . THR A 1 329 ? -57.998 -3.800 80.219 1.00 57.12 329 THR A N 1
ATOM 2484 C CA . THR A 1 329 ? -58.866 -3.447 81.351 1.00 57.12 329 THR A CA 1
ATOM 2485 C C . THR A 1 329 ? -59.717 -2.250 80.938 1.00 57.12 329 THR A C 1
ATOM 2487 O O . THR A 1 329 ? -59.183 -1.149 80.816 1.00 57.12 329 THR A O 1
ATOM 2490 N N . PRO A 1 330 ? -61.023 -2.424 80.696 1.00 55.66 330 PRO A N 1
ATOM 2491 C CA . PRO A 1 330 ? -61.972 -1.336 80.845 1.00 55.66 330 PRO A CA 1
ATOM 2492 C C . PRO A 1 330 ? -62.477 -1.319 82.295 1.00 55.66 330 PRO A C 1
ATOM 2494 O O . PRO A 1 330 ? -63.144 -2.250 82.746 1.00 55.66 330 PRO A O 1
ATOM 2497 N N . GLU A 1 331 ? -62.119 -0.265 83.025 1.00 51.88 331 GLU A N 1
ATOM 2498 C CA . GLU A 1 331 ? -62.747 0.102 84.293 1.00 51.88 331 GLU A CA 1
ATOM 2499 C C . GLU A 1 331 ? -64.147 0.704 84.069 1.00 51.88 331 GLU A C 1
ATOM 2501 O O . GLU A 1 331 ? -64.372 1.456 83.124 1.00 51.88 331 GLU A O 1
ATOM 2506 N N . SER A 1 332 ? -65.022 0.429 85.042 1.00 41.47 332 SER A N 1
ATOM 2507 C CA . SER A 1 332 ? -66.038 1.333 85.602 1.00 41.47 332 SER A CA 1
ATOM 2508 C C . SER A 1 332 ? -67.292 1.690 84.781 1.00 41.47 332 SER A C 1
ATOM 2510 O O . SER A 1 332 ? -67.334 2.670 84.043 1.00 41.47 332 SER A O 1
ATOM 2512 N N . ILE A 1 333 ? -68.383 0.961 85.061 1.00 46.56 333 ILE A N 1
ATOM 2513 C CA . ILE A 1 333 ? -69.732 1.539 85.212 1.00 46.56 333 ILE A CA 1
ATOM 2514 C C . ILE A 1 333 ? -70.360 0.930 86.476 1.00 46.56 333 ILE A C 1
ATOM 2516 O O . ILE A 1 333 ? -70.879 -0.188 86.417 1.00 46.56 333 ILE A O 1
ATOM 2520 N N . ARG A 1 334 ? -70.296 1.653 87.602 1.00 46.16 334 ARG A N 1
ATOM 2521 C CA . ARG A 1 334 ? -71.380 1.895 88.583 1.00 46.16 334 ARG A CA 1
ATOM 2522 C C . ARG A 1 334 ? -70.856 2.610 89.820 1.00 46.16 334 ARG A C 1
ATOM 2524 O O . ARG A 1 334 ? -69.852 2.133 90.385 1.00 46.16 334 ARG A O 1
#

Secondary structure (DSSP, 8-state):
-PPS--PPPPP--PPPP-----------------PPP-PPPPPPPPPPPPPP-PPPP--------PPPP-----------------S-----------S----------SPPPHHHHHHHHHHHHHHHHHHHHHHHHHHHHHHHHHHHHHHHHHHHHHHHHHHHHHHH-HHHHTSGGGHHHHHHHHHHHHHHHHHHHHHHHHHHHHHHHHHHHHHHHHHHHHHHHHHHHHHHHHHTTPPPPTT----HHHHHHHHHHHHHHHHHHHHHHHHHHHHHHHHHHHHHHHHHHHHHHHHHHHHHHHHHHTS---TT--------GGGG----------

Nearest PDB structures (foldseek):
  8to0-assembly1_z1  TM=8.968E-01  e=2.687E-01  Mus musculus
  7rro-assembly1_D0  TM=5.887E-01  e=6.597E-02  Bos taurus
  8to0-assembly1_GY  TM=6.045E-01  e=5.995E-01  Mus musculus
  8sbj-assembly1_B  TM=7.485E-01  e=3.834E+00  Homo sapiens
  6z6o-assembly1_C  TM=2.945E-01  e=4.239E+00  Saccharomyces cerevisiae S288C